Protein 1V98 (pdb70)

Radius of gyration: 18.76 Å; Cα contacts (8 Å, |Δi|>4): 295; chains: 2; bounding box: 52×44×26 Å

Sequence (181 aa):
GAPLTLVDFFAPWCGPCRLVSPILEELARDHAGRLKVVKVNVDEHPGLAARYGVRSVPTLVLFRRGAPVATWVGASPRRVLEERLRPYLEGRPLTLVDFFAPWCGPCRLVSPILEELARDHAGRLKVVKVNVDEHPGLAARYGVRSVPTLVLFRRGAPVATWVGASPRRVLEERLRPYLEG

Secondary structure (DSSP, 8-state):
---EEEEEEE-TT-HHHHHHHHHHHHHHHHTTTTEEEEEEETTT-HHHHHHTT--SSSEEEEEETTEEEEEEES---HHHHHHHHHHHHT--/-EEEEEEE-TT-HHHHHHHHHHHHHHHHTTTTEEEEEEETTT-HHHHHHTT--SSSEEEEEETTEEEEEEES---HHHHHHHHHHHHT-

InterPro domains:
  IPR005746 Thioredoxin [TIGR01068] (40-133)
  IPR013766 Thioredoxin domain [PF00085] (36-133)
  IPR013766 Thioredoxin domain [PS51352] (16-138)
  IPR017937 Thioredoxin, conserved site [PS00194] (54-72)
  IPR036249 Thioredoxin-like superfamily [SSF52833] (33-138)

CATH classification: 3.40.30.10

Structure (mmCIF, N/CA/C/O backbone):
data_1V98
#
_entry.id   1V98
#
_cell.length_a   40.910
_cell.length_b   95.441
_cell.length_c   56.683
_cell.angle_alpha   90.00
_cell.angle_beta   91.41
_cell.angle_gamma   90.00
#
_symmetry.space_group_name_H-M   'C 1 2 1'
#
loop_
_entity.id
_entity.type
_entity.pdbx_description
1 polymer thioredoxin
2 non-polymer 'MAGNESIUM ION'
3 non-polymer 'SULFATE ION'
4 water water
#
loop_
_atom_site.group_PDB
_atom_site.id
_atom_site.type_symbol
_atom_site.label_atom_id
_atom_site.label_alt_id
_atom_site.label_comp_id
_atom_site.label_asym_id
_atom_site.label_entity_id
_atom_site.label_seq_id
_atom_site.pdbx_PDB_ins_code
_atom_site.Cartn_x
_atom_site.Cartn_y
_atom_site.Cartn_z
_atom_site.occupancy
_atom_site.B_iso_or_equiv
_atom_site.auth_seq_id
_atom_site.auth_comp_id
_atom_site.auth_asym_id
_atom_site.auth_atom_id
_atom_site.pdbx_PDB_model_num
ATOM 1 N N . GLY A 1 49 ? 36.842 11.289 18.826 1.00 51.98 49 GLY A N 1
ATOM 2 C CA . GLY A 1 49 ? 35.822 10.573 19.655 1.00 49.00 49 GLY A CA 1
ATOM 3 C C . GLY A 1 49 ? 35.716 9.117 19.255 1.00 44.38 49 GLY A C 1
ATOM 4 O O . GLY A 1 49 ? 35.925 8.781 18.093 1.00 44.92 49 GLY A O 1
ATOM 5 N N . ALA A 1 50 ? 35.414 8.237 20.201 1.00 38.47 50 ALA A N 1
ATOM 6 C CA . ALA A 1 50 ? 35.302 6.832 19.846 1.00 35.97 50 ALA A CA 1
ATOM 7 C C . ALA A 1 50 ? 34.057 6.674 18.967 1.00 39.81 50 ALA A C 1
ATOM 8 O O . ALA A 1 50 ? 33.041 7.334 19.189 1.00 30.54 50 ALA A O 1
ATOM 10 N N . PRO A 1 51 ? 34.128 5.815 17.937 1.00 36.33 51 PRO A N 1
ATOM 11 C CA . PRO A 1 51 ? 32.958 5.636 17.071 1.00 33.44 51 PRO A CA 1
ATOM 12 C C . PRO A 1 51 ? 31.775 5.061 17.834 1.00 23.57 51 PRO A C 1
ATOM 13 O O . PRO A 1 51 ? 31.947 4.273 18.759 1.00 29.69 51 PRO A O 1
ATOM 17 N N . LEU A 1 52 ? 30.574 5.473 17.454 1.00 23.24 52 LEU A N 1
ATOM 18 C CA . LEU A 1 52 ? 29.371 4.983 18.110 1.00 24.42 52 LEU A CA 1
ATOM 19 C C . LEU A 1 52 ? 28.513 4.282 17.070 1.00 20.52 52 LEU A C 1
ATOM 20 O O . LEU A 1 52 ? 28.455 4.711 15.919 1.00 21.17 52 LEU A O 1
ATOM 25 N N . THR A 1 53 ? 27.870 3.191 17.464 1.00 20.43 53 THR A N 1
ATOM 26 C CA . THR A 1 53 ? 26.980 2.475 16.558 1.00 17.27 53 THR A CA 1
ATOM 27 C C . THR A 1 53 ? 25.674 2.253 17.307 1.00 18.46 53 THR A C 1
ATOM 28 O O . THR A 1 53 ? 25.675 1.681 18.397 1.00 14.75 53 THR A O 1
ATOM 32 N N . LEU A 1 54 ? 24.576 2.736 16.733 1.00 15.34 54 LEU A N 1
ATOM 33 C CA . LEU A 1 54 ? 23.260 2.560 17.323 1.00 17.76 54 LEU A CA 1
ATOM 34 C C . LEU A 1 54 ? 22.599 1.407 16.582 1.00 15.56 54 LEU A C 1
ATOM 35 O O . LEU A 1 54 ? 22.460 1.454 15.359 1.00 17.61 54 LEU A O 1
ATOM 40 N N . VAL A 1 55 ? 22.205 0.366 17.309 1.00 14.00 55 VAL A N 1
ATOM 41 C CA . VAL A 1 55 ? 21.557 -0.767 16.675 1.00 13.30 55 VAL A CA 1
ATOM 42 C C . VAL A 1 55 ? 20.063 -0.706 16.968 1.00 14.49 55 VAL A C 1
ATOM 43 O O . VAL A 1 55 ? 19.629 -0.604 18.117 1.00 14.53 55 VAL A O 1
ATOM 47 N N . ASP A 1 56 ? 19.285 -0.742 15.898 1.00 12.08 56 ASP A N 1
ATOM 48 C CA . ASP A 1 56 ? 17.838 -0.658 15.983 1.00 17.74 56 ASP A CA 1
ATOM 49 C C . ASP A 1 56 ? 17.245 -2.047 15.792 1.00 17.64 56 ASP A C 1
ATOM 50 O O . ASP A 1 56 ? 17.185 -2.562 14.679 1.00 13.89 56 ASP A O 1
ATOM 55 N N . PHE A 1 57 ? 16.863 -2.665 16.907 1.00 15.89 57 PHE A N 1
ATOM 56 C CA . PHE A 1 57 ? 16.246 -3.988 16.895 1.00 18.35 57 PHE A CA 1
ATOM 57 C C . PHE A 1 57 ? 14.761 -3.736 16.629 1.00 20.47 57 PHE A C 1
ATOM 58 O O . PHE A 1 57 ? 14.082 -3.072 17.420 1.00 19.49 57 PHE A O 1
ATOM 66 N N . PHE A 1 58 ? 14.269 -4.260 15.509 1.00 17.88 58 PHE A N 1
ATOM 67 C CA . PHE A 1 58 ? 12.882 -4.057 15.088 1.00 14.34 58 PHE A CA 1
ATOM 68 C C . PHE A 1 58 ? 12.255 -5.339 14.548 1.00 19.23 58 PHE A C 1
ATOM 69 O O . PHE A 1 58 ? 12.924 -6.355 14.419 1.00 16.22 58 PHE A O 1
ATOM 77 N N . ALA A 1 59 ? 10.964 -5.295 14.241 1.00 17.19 59 ALA A N 1
ATOM 78 C CA . ALA A 1 59 ? 10.318 -6.445 13.612 1.00 14.48 59 ALA A CA 1
ATOM 79 C C . ALA A 1 59 ? 9.411 -5.852 12.541 1.00 17.07 59 ALA A C 1
ATOM 80 O O . ALA A 1 59 ? 8.904 -4.737 12.699 1.00 15.59 59 ALA A O 1
ATOM 82 N N . PRO A 1 60 ? 9.225 -6.568 11.421 1.00 21.43 60 PRO A N 1
ATOM 83 C CA . PRO A 1 60 ? 8.359 -6.046 10.352 1.00 25.08 60 PRO A CA 1
ATOM 84 C C . PRO A 1 60 ? 6.896 -5.867 10.739 1.00 26.60 60 PRO A C 1
ATOM 85 O O . PRO A 1 60 ? 6.159 -5.160 10.068 1.00 28.30 60 PRO A O 1
ATOM 89 N N . TRP A 1 61 ? 6.480 -6.516 11.814 1.00 26.21 61 TRP A N 1
ATOM 90 C CA . TRP A 1 61 ? 5.098 -6.436 12.249 1.00 27.85 61 TRP A CA 1
ATOM 91 C C . TRP A 1 61 ? 4.909 -5.437 13.377 1.00 30.04 61 TRP A C 1
ATOM 92 O O . TRP A 1 61 ? 3.872 -5.425 14.032 1.00 26.19 61 TRP A O 1
ATOM 103 N N . CYS A 1 62 ? 5.912 -4.596 13.595 1.00 24.48 62 CYS A N 1
ATOM 104 C CA . CYS A 1 62 ? 5.865 -3.615 14.669 1.00 24.20 62 CYS A CA 1
ATOM 105 C C . CYS A 1 62 ? 5.519 -2.196 14.191 1.00 20.74 62 CYS A C 1
ATOM 106 O O . CYS A 1 62 ? 6.248 -1.606 13.394 1.00 21.52 62 CYS A O 1
ATOM 109 N N . GLY A 1 63 ? 4.409 -1.645 14.679 1.00 25.96 63 GLY A N 1
ATOM 110 C CA . GLY A 1 63 ? 3.998 -0.309 14.260 1.00 21.95 63 GLY A CA 1
ATOM 111 C C . GLY A 1 63 ? 4.942 0.805 14.671 1.00 28.24 63 GLY A C 1
ATOM 112 O O . GLY A 1 63 ? 5.420 1.572 13.833 1.00 27.08 63 GLY A O 1
ATOM 113 N N . PRO A 1 64 ? 5.213 0.931 15.973 1.00 25.70 64 PRO A N 1
ATOM 114 C CA . PRO A 1 64 ? 6.111 1.967 16.481 1.00 33.39 64 PRO A CA 1
ATOM 115 C C . PRO A 1 64 ? 7.467 1.934 15.776 1.00 33.32 64 PRO A C 1
ATOM 116 O O . PRO A 1 64 ? 8.066 2.983 15.539 1.00 34.17 64 PRO A O 1
ATOM 120 N N . CYS A 1 65 ? 7.946 0.741 15.426 1.00 23.39 65 CYS A N 1
ATOM 121 C CA . CYS A 1 65 ? 9.237 0.642 14.747 1.00 25.96 65 CYS A CA 1
ATOM 122 C C . CYS A 1 65 ? 9.207 1.430 13.450 1.00 32.55 65 CYS A C 1
ATOM 123 O O . 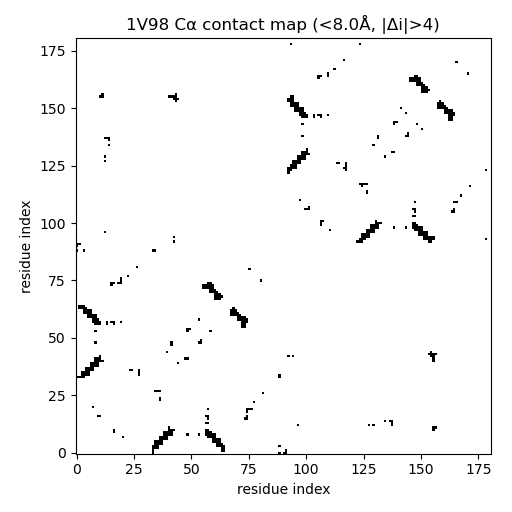CYS A 1 65 ? 10.229 1.957 13.014 1.00 26.04 65 CYS A O 1
ATOM 126 N N . ARG A 1 66 ? 8.037 1.495 12.823 1.00 35.01 66 ARG A N 1
ATOM 127 C CA . ARG A 1 66 ? 7.898 2.221 11.566 1.00 33.58 66 ARG A CA 1
ATOM 128 C C . ARG A 1 66 ? 8.170 3.708 11.765 1.00 32.28 66 ARG A C 1
ATOM 129 O O . ARG A 1 66 ? 8.705 4.370 10.874 1.00 37.56 66 ARG A O 1
ATOM 137 N N . LEU A 1 67 ? 7.786 4.222 12.933 1.00 37.73 67 LEU A N 1
ATOM 138 C CA . LEU A 1 67 ? 7.987 5.633 13.301 1.00 39.75 67 LEU A CA 1
ATOM 139 C C . LEU A 1 67 ? 9.459 5.914 13.507 1.00 35.44 67 LEU A C 1
ATOM 140 O O . LEU A 1 67 ? 10.036 6.840 12.943 1.00 32.24 67 LEU A O 1
ATOM 145 N N . VAL A 1 68 ? 10.041 5.105 14.380 1.00 25.91 68 VAL A N 1
ATOM 146 C CA . VAL A 1 68 ? 11.424 5.253 14.770 1.00 28.72 68 VAL A CA 1
ATOM 147 C C . VAL A 1 68 ? 12.488 5.067 13.711 1.00 28.28 68 VAL A C 1
ATOM 148 O O . VAL A 1 68 ? 13.433 5.849 13.644 1.00 26.74 68 VAL A O 1
ATOM 152 N N . SER A 1 69 ? 12.351 4.056 12.871 1.00 26.85 69 SER A N 1
ATOM 153 C CA . SER A 1 69 ? 13.400 3.821 11.902 1.00 33.19 69 SER A CA 1
ATOM 154 C C . SER A 1 69 ? 13.826 5.024 11.034 1.00 32.25 69 SER A C 1
ATOM 155 O O . SER A 1 69 ? 15.020 5.295 10.923 1.00 32.48 69 SER A O 1
ATOM 158 N N . PRO A 1 70 ? 12.877 5.776 10.440 1.00 26.01 70 PRO A N 1
ATOM 159 C CA . PRO A 1 70 ? 13.291 6.932 9.626 1.00 33.95 70 PRO A CA 1
ATOM 160 C C . PRO A 1 70 ? 13.901 8.054 10.490 1.00 29.67 70 PRO A C 1
ATOM 161 O O . PRO A 1 70 ? 14.738 8.828 10.024 1.00 30.51 70 PRO A O 1
ATOM 165 N N . ILE A 1 71 ? 13.487 8.139 11.750 1.00 24.50 71 ILE A N 1
ATOM 166 C CA . ILE A 1 71 ? 14.055 9.142 12.634 1.00 22.20 71 ILE A CA 1
ATOM 167 C C . ILE A 1 71 ? 15.521 8.771 12.869 1.00 30.99 71 ILE A C 1
ATOM 168 O O . ILE A 1 71 ? 16.401 9.627 12.809 1.00 23.75 71 ILE A O 1
ATOM 173 N N . LEU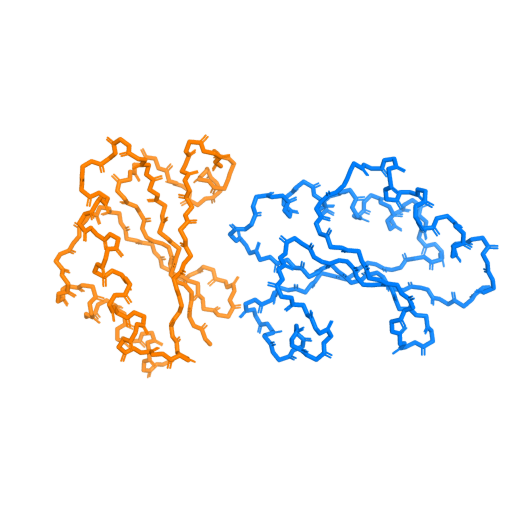 A 1 72 ? 15.787 7.490 13.106 1.00 29.38 72 LEU A N 1
ATOM 174 C CA . LEU A 1 72 ? 17.154 7.030 13.333 1.00 32.01 72 LEU A CA 1
ATOM 175 C C . LEU A 1 72 ? 18.048 7.256 12.117 1.00 36.40 72 LEU A C 1
ATOM 176 O O . LEU A 1 72 ? 19.207 7.640 12.261 1.00 31.90 72 LEU A O 1
ATOM 181 N N . GLU A 1 73 ? 17.515 7.023 10.921 1.00 33.96 73 GLU A N 1
ATOM 182 C CA . GLU A 1 73 ? 18.309 7.213 9.714 1.00 40.02 73 GLU A CA 1
ATOM 183 C C . GLU A 1 73 ? 18.594 8.692 9.488 1.00 36.13 73 GLU A C 1
ATOM 184 O O . GLU A 1 73 ? 19.637 9.052 8.952 1.00 37.81 73 GLU A O 1
ATOM 190 N N . GLU A 1 74 ? 17.662 9.548 9.884 1.00 30.61 74 GLU A N 1
ATOM 191 C CA . GLU A 1 74 ? 17.863 10.978 9.742 1.00 29.29 74 GLU A CA 1
ATOM 192 C C . GLU A 1 74 ? 18.990 11.370 10.703 1.00 33.91 74 GLU A C 1
ATOM 193 O O . GLU A 1 74 ? 19.865 12.152 10.355 1.00 28.70 74 GLU A O 1
ATOM 199 N N . LEU A 1 75 ? 18.959 10.816 11.910 1.00 28.24 75 LEU A N 1
ATOM 200 C CA . LEU A 1 75 ? 19.979 11.083 12.923 1.00 32.03 75 LEU A CA 1
ATOM 201 C C . LEU A 1 75 ? 21.383 10.702 12.460 1.00 29.22 75 LEU A C 1
ATOM 202 O O . LEU A 1 75 ? 22.341 11.436 12.686 1.00 30.77 75 LEU A O 1
ATOM 207 N N . ALA A 1 76 ? 21.492 9.549 11.811 1.00 26.99 76 ALA A N 1
ATOM 208 C CA . ALA A 1 76 ? 22.774 9.031 11.339 1.00 35.54 76 ALA A CA 1
ATOM 209 C C . ALA A 1 76 ? 23.337 9.918 10.254 1.00 37.62 76 ALA A C 1
ATOM 210 O O . ALA A 1 76 ? 24.548 10.134 10.138 1.00 39.05 76 ALA A O 1
ATOM 212 N N . ARG A 1 77 ? 22.427 10.400 9.434 1.00 30.89 77 ARG A N 1
ATOM 213 C CA . ARG A 1 77 ? 22.745 11.259 8.317 1.00 30.17 77 ARG A CA 1
ATOM 214 C C . ARG A 1 77 ? 23.222 12.605 8.884 1.00 33.07 77 ARG A C 1
ATOM 215 O O . ARG A 1 77 ? 24.223 13.176 8.433 1.00 30.97 77 ARG A O 1
ATOM 223 N N . ASP A 1 78 ? 22.524 13.063 9.914 1.00 30.14 78 ASP A N 1
ATOM 224 C CA . ASP A 1 78 ? 22.816 14.335 10.554 1.00 34.96 78 ASP A CA 1
ATOM 225 C C . ASP A 1 78 ? 24.052 14.325 11.472 1.00 36.56 78 ASP A C 1
ATOM 226 O O . ASP A 1 78 ? 24.540 15.383 11.856 1.00 34.34 78 ASP A O 1
ATOM 231 N N . HIS A 1 79 ? 24.565 13.146 11.813 1.00 29.89 79 HIS A N 1
ATOM 232 C CA . HIS A 1 79 ? 25.743 13.040 12.679 1.00 32.86 79 HIS A CA 1
ATOM 233 C C . HIS A 1 79 ? 26.651 11.971 12.098 1.00 37.37 79 HIS A C 1
ATOM 234 O O . HIS A 1 79 ? 27.309 11.221 12.825 1.00 32.15 79 HIS A O 1
ATOM 241 N N . ALA A 1 80 ? 26.673 11.924 10.770 1.00 38.05 80 ALA A N 1
ATOM 242 C CA . ALA A 1 80 ? 27.444 10.950 10.012 1.00 36.55 80 ALA A CA 1
ATOM 243 C C . ALA A 1 80 ? 28.886 10.725 10.453 1.00 40.48 80 ALA A C 1
ATOM 244 O O . ALA A 1 80 ? 29.382 9.604 10.381 1.00 36.01 80 ALA A O 1
ATOM 246 N N . GLY A 1 81 ? 29.565 11.770 10.909 1.00 41.84 81 GLY A N 1
ATOM 247 C CA . GLY A 1 81 ? 30.945 11.592 11.320 1.00 41.91 81 GLY A CA 1
ATOM 248 C C . GLY A 1 81 ? 31.131 10.769 12.582 1.00 45.64 81 GLY A C 1
ATOM 249 O O . GLY A 1 81 ? 32.109 10.032 12.711 1.00 46.96 81 GLY A O 1
ATOM 250 N N . ARG A 1 82 ? 30.180 10.873 13.505 1.00 41.95 82 ARG A N 1
ATOM 251 C CA . ARG A 1 82 ? 30.269 10.177 14.787 1.00 37.29 82 ARG A CA 1
ATOM 252 C C . ARG A 1 82 ? 29.367 8.978 14.998 1.00 35.04 82 ARG A C 1
ATOM 253 O O . ARG A 1 82 ? 29.663 8.108 15.824 1.00 32.87 82 ARG A O 1
ATOM 261 N N . LEU A 1 83 ? 28.268 8.930 14.259 1.00 28.84 83 LEU A N 1
ATOM 262 C CA . LEU A 1 83 ? 27.287 7.874 14.466 1.00 28.68 83 LEU A CA 1
ATOM 263 C C . LEU A 1 83 ? 26.842 7.011 13.291 1.00 23.14 83 LEU A C 1
ATOM 264 O O . LEU A 1 83 ? 26.413 7.533 12.270 1.00 29.67 83 LEU A O 1
ATOM 269 N N . LYS A 1 84 ? 26.907 5.694 13.473 1.00 24.07 84 LYS A N 1
ATOM 270 C CA . LYS A 1 84 ? 26.486 4.713 12.469 1.00 27.75 84 LYS A CA 1
ATOM 271 C C . LYS A 1 84 ? 25.224 4.041 13.031 1.00 25.24 84 LYS A C 1
ATOM 272 O O . LYS A 1 84 ? 25.174 3.760 14.223 1.00 21.59 84 LYS A O 1
ATOM 278 N N . VAL A 1 85 ? 24.204 3.838 12.199 1.00 16.69 85 VAL A N 1
ATOM 279 C CA . VAL A 1 85 ? 22.975 3.180 12.636 1.00 16.90 85 VAL A CA 1
ATOM 280 C C . VAL A 1 85 ? 22.830 1.876 11.847 1.00 20.66 85 VAL A C 1
ATOM 281 O O . VAL A 1 85 ? 23.024 1.860 10.625 1.00 20.75 85 VAL A O 1
ATOM 285 N N . VAL A 1 86 ? 22.542 0.775 12.542 1.00 14.98 86 VAL A N 1
ATOM 286 C CA . VAL A 1 86 ? 22.352 -0.521 11.882 1.00 15.16 86 VAL A CA 1
ATOM 287 C C . VAL A 1 86 ? 21.020 -1.100 12.336 1.00 18.18 86 VAL A C 1
ATOM 288 O O . VAL A 1 86 ? 20.730 -1.117 13.534 1.00 18.67 86 VAL A O 1
ATOM 292 N N . LYS A 1 87 ? 20.212 -1.579 11.397 1.00 16.14 87 LYS A N 1
ATOM 293 C CA . LYS A 1 87 ? 18.926 -2.176 11.753 1.00 13.26 87 LYS A CA 1
ATOM 294 C C . LYS A 1 87 ? 19.054 -3.695 11.805 1.00 22.15 87 LYS A C 1
ATOM 295 O O . LYS A 1 87 ? 19.640 -4.310 10.912 1.00 20.84 87 LYS A O 1
ATOM 301 N N . VAL A 1 88 ? 18.528 -4.294 12.866 1.00 16.69 88 VAL A N 1
ATOM 302 C CA . VAL A 1 88 ? 18.563 -5.741 13.008 1.00 19.22 88 VAL A CA 1
ATOM 303 C C . VAL A 1 88 ? 17.134 -6.221 13.171 1.00 17.84 88 VAL A C 1
ATOM 304 O O . VAL A 1 88 ? 16.445 -5.836 14.119 1.00 14.68 88 VAL A O 1
ATOM 308 N N . ASN A 1 89 ? 16.688 -7.032 12.219 1.00 15.80 89 ASN A N 1
ATOM 309 C CA . ASN A 1 89 ? 15.341 -7.604 12.221 1.00 13.55 89 ASN A CA 1
ATOM 310 C C . ASN A 1 89 ? 15.397 -8.745 13.239 1.00 14.32 89 ASN A C 1
ATOM 311 O O . ASN A 1 89 ? 16.079 -9.745 13.009 1.00 16.99 89 ASN A O 1
ATOM 316 N N . VAL A 1 90 ? 14.700 -8.609 14.365 1.00 16.62 90 VAL A N 1
ATOM 317 C CA . VAL A 1 90 ? 14.758 -9.660 15.384 1.00 18.38 90 VAL A CA 1
ATOM 318 C C . VAL A 1 90 ? 14.203 -11.024 14.943 1.00 22.49 90 VAL A C 1
ATOM 319 O O . VAL A 1 90 ? 14.524 -12.037 15.557 1.00 20.36 90 VAL A O 1
ATOM 323 N N . ASP A 1 91 ? 13.377 -11.067 13.898 1.00 19.54 91 ASP A N 1
ATOM 324 C CA . ASP A 1 91 ? 12.852 -12.353 13.432 1.00 25.25 91 ASP A CA 1
ATOM 325 C C . ASP A 1 91 ? 13.865 -12.988 12.483 1.00 24.65 91 ASP A C 1
ATOM 326 O O . ASP A 1 91 ? 13.842 -14.198 12.256 1.00 26.63 91 ASP A O 1
ATOM 331 N N . GLU A 1 92 ? 14.757 -12.167 11.931 1.00 18.86 92 GLU A N 1
ATOM 332 C CA . GLU A 1 92 ? 15.786 -12.672 11.026 1.00 17.35 92 GLU A CA 1
ATOM 333 C C . GLU A 1 92 ? 16.978 -13.173 11.842 1.00 27.86 92 GLU A C 1
ATOM 334 O O . GLU A 1 92 ? 17.618 -14.159 11.477 1.00 25.56 92 GLU A O 1
ATOM 340 N N . HIS A 1 93 ? 17.254 -12.496 12.957 1.00 26.48 93 HIS A N 1
ATOM 341 C CA . HIS A 1 93 ? 18.371 -12.853 13.834 1.00 26.81 93 HIS A CA 1
ATOM 342 C C . HIS A 1 93 ? 17.975 -12.954 15.312 1.00 23.90 93 HIS A C 1
ATOM 343 O O . HIS A 1 93 ? 18.429 -12.153 16.131 1.00 24.85 93 HIS A O 1
ATOM 350 N N . PRO A 1 94 ? 17.166 -13.961 15.688 1.00 26.74 94 PRO A N 1
ATOM 351 C CA . PRO A 1 94 ? 16.752 -14.095 17.089 1.00 24.27 94 PRO A CA 1
ATOM 352 C C . PRO A 1 94 ? 17.877 -14.360 18.090 1.00 25.01 94 PRO A C 1
ATOM 353 O O . PRO A 1 94 ? 17.779 -13.968 19.254 1.00 25.65 94 PRO A O 1
ATOM 357 N N . GLY A 1 95 ? 18.945 -15.009 17.641 1.00 22.83 95 GLY A N 1
ATOM 358 C CA . GLY A 1 95 ? 20.061 -15.280 18.529 1.00 27.25 95 GLY A CA 1
ATOM 359 C C . GLY A 1 95 ? 20.745 -13.987 18.925 1.00 25.28 95 GLY A C 1
ATOM 360 O O . GLY A 1 95 ? 21.135 -13.796 20.079 1.00 26.80 95 GLY A O 1
ATOM 361 N N . LEU A 1 96 ? 20.887 -13.092 17.956 1.00 21.24 96 LEU A N 1
ATOM 362 C CA . LEU A 1 96 ? 21.512 -11.803 18.192 1.00 25.09 96 LEU A CA 1
ATOM 363 C C . LEU A 1 96 ? 20.625 -11.008 19.153 1.00 25.15 96 LEU A C 1
ATOM 364 O O . LEU A 1 96 ? 21.113 -10.442 20.130 1.00 20.42 96 LEU A O 1
ATOM 369 N N . ALA A 1 97 ? 19.321 -10.983 18.885 1.00 17.38 97 ALA A N 1
ATOM 370 C CA . ALA A 1 97 ? 18.389 -10.267 19.755 1.00 16.92 97 ALA A CA 1
ATOM 371 C C . ALA A 1 97 ? 18.511 -10.792 21.184 1.00 23.09 97 ALA A C 1
ATOM 372 O O . ALA A 1 97 ? 18.552 -10.016 22.141 1.00 21.64 97 ALA A O 1
ATOM 374 N N . ALA A 1 98 ? 18.585 -12.111 21.332 1.00 24.35 98 ALA A N 1
ATOM 375 C CA . ALA A 1 98 ? 18.713 -12.706 22.661 1.00 25.88 98 ALA A CA 1
ATOM 376 C C . ALA A 1 98 ? 20.058 -12.353 23.308 1.00 24.12 98 ALA A C 1
ATOM 377 O O . ALA A 1 98 ? 20.105 -12.036 24.496 1.00 23.88 98 ALA A O 1
ATOM 379 N N . ARG A 1 99 ? 21.142 -12.394 22.533 1.00 17.60 99 ARG A N 1
ATOM 380 C CA . ARG A 1 99 ? 22.464 -12.051 23.057 1.00 19.74 99 ARG A CA 1
ATOM 381 C C . ARG A 1 99 ? 22.464 -10.682 23.741 1.00 29.78 99 ARG A C 1
ATOM 382 O O . ARG A 1 99 ? 23.132 -10.488 24.752 1.00 25.43 99 ARG A O 1
ATOM 390 N N . TYR A 1 100 ? 21.713 -9.736 23.188 1.00 18.93 100 TYR A N 1
ATOM 391 C CA . TYR A 1 100 ? 21.649 -8.406 23.765 1.00 24.16 100 TYR A CA 1
ATOM 392 C C . TYR A 1 100 ? 20.389 -8.098 24.564 1.00 27.37 100 TYR A C 1
ATOM 393 O O . TYR A 1 100 ? 20.035 -6.929 24.747 1.00 22.38 100 TYR A O 1
ATOM 402 N N . GLY A 1 101 ? 19.727 -9.157 25.029 1.00 24.43 101 GLY A N 1
ATOM 403 C CA . GLY A 1 101 ? 18.542 -9.031 25.860 1.00 27.96 101 GLY A CA 1
ATOM 404 C C . GLY A 1 101 ? 17.331 -8.317 25.312 1.00 32.46 101 GLY A C 1
ATOM 405 O O . GLY A 1 101 ? 16.549 -7.749 26.071 1.00 28.00 101 GLY A O 1
ATOM 406 N N . VAL A 1 102 ? 17.163 -8.336 24.000 1.00 26.14 102 VAL A N 1
ATOM 407 C CA . VAL A 1 102 ? 16.017 -7.683 23.394 1.00 19.88 102 VAL A CA 1
ATOM 408 C C . VAL A 1 102 ? 14.771 -8.550 23.601 1.00 26.10 102 VAL A C 1
ATOM 409 O O . VAL A 1 102 ? 14.705 -9.680 23.116 1.00 33.40 102 VAL A O 1
ATOM 413 N N . ARG A 1 103 ? 13.801 -8.025 24.347 1.00 23.06 103 ARG A N 1
ATOM 414 C CA . ARG A 1 103 ? 12.561 -8.748 24.602 1.00 27.88 103 ARG A CA 1
ATOM 415 C C . ARG A 1 103 ? 11.331 -8.064 24.019 1.00 28.74 103 ARG A C 1
ATOM 416 O O . ARG A 1 103 ? 10.220 -8.579 24.116 1.00 30.61 103 ARG A O 1
ATOM 424 N N . SER A 1 104 ? 11.519 -6.895 23.425 1.00 22.67 104 SER A N 1
ATOM 425 C CA . SER A 1 104 ? 10.408 -6.215 22.766 1.00 25.40 104 SER A CA 1
ATOM 426 C C . SER A 1 104 ? 10.987 -5.239 21.764 1.00 22.00 104 SER A C 1
ATOM 427 O O . SER A 1 104 ? 12.164 -4.886 21.838 1.00 19.65 104 SER A O 1
ATOM 430 N N . VAL A 1 105 ? 10.171 -4.812 20.813 1.00 17.92 105 VAL A N 1
ATOM 431 C CA . VAL A 1 105 ? 10.654 -3.889 19.804 1.00 14.24 105 VAL A CA 1
ATOM 432 C C . VAL A 1 105 ? 9.793 -2.631 19.743 1.00 20.35 105 VAL A C 1
ATOM 433 O O . VAL A 1 105 ? 8.602 -2.667 20.049 1.00 23.44 105 VAL A O 1
ATOM 437 N N . PRO A 1 106 ? 10.397 -1.489 19.386 1.00 20.25 106 PRO A N 1
ATOM 438 C CA . PRO A 1 106 ? 11.815 -1.357 19.047 1.00 20.21 106 PRO A CA 1
ATOM 439 C C . PRO A 1 106 ? 12.692 -1.230 20.284 1.00 19.42 106 PRO A C 1
ATOM 440 O O . PRO A 1 106 ? 12.253 -0.708 21.310 1.00 18.13 106 PRO A O 1
ATOM 444 N N . THR A 1 107 ? 13.915 -1.739 20.198 1.00 17.02 107 THR A N 1
ATOM 445 C CA . THR A 1 107 ? 14.871 -1.588 21.290 1.00 15.32 107 THR A CA 1
ATOM 446 C C . THR A 1 107 ? 16.101 -1.036 20.589 1.00 21.31 107 THR A C 1
ATOM 447 O O . THR A 1 107 ? 16.542 -1.570 19.563 1.00 18.06 107 THR A O 1
ATOM 451 N N . LEU A 1 108 ? 16.609 0.066 21.126 1.00 15.40 108 LEU A N 1
ATOM 452 C CA . LEU A 1 108 ? 17.779 0.728 20.572 1.00 14.67 108 LEU A CA 1
ATOM 453 C C . LEU A 1 108 ? 18.952 0.498 21.517 1.00 14.75 108 LEU A C 1
ATOM 454 O O . LEU A 1 108 ? 18.859 0.766 22.721 1.00 14.68 108 LEU A O 1
ATOM 459 N N . VAL A 1 109 ? 20.048 -0.011 20.969 1.00 12.98 109 VAL A N 1
ATOM 460 C CA . VAL A 1 109 ? 21.232 -0.283 21.764 1.00 13.59 109 VAL A CA 1
ATOM 461 C C . VAL A 1 109 ? 22.419 0.495 21.192 1.00 18.21 109 VAL A C 1
ATOM 462 O O . VAL A 1 109 ? 22.743 0.369 20.002 1.00 13.10 109 VAL A O 1
ATOM 466 N N . LEU A 1 110 ? 23.051 1.309 22.040 1.00 14.94 110 LEU A N 1
ATOM 467 C CA . LEU A 1 110 ? 24.213 2.117 21.654 1.00 13.73 110 LEU A CA 1
ATOM 468 C C . LEU A 1 110 ? 25.504 1.390 22.031 1.00 12.30 110 LEU A C 1
ATOM 469 O O . LEU A 1 110 ? 25.701 1.027 23.193 1.00 14.08 110 LEU A O 1
ATOM 474 N N . PHE A 1 111 ? 26.374 1.186 21.043 1.00 13.74 111 PHE A N 1
ATOM 475 C CA . PHE A 1 111 ? 27.658 0.516 21.247 1.00 18.00 111 PHE A CA 1
ATOM 476 C C . PHE A 1 111 ? 28.819 1.488 21.190 1.00 19.80 111 PHE A C 1
ATOM 477 O O . PHE A 1 111 ? 28.869 2.358 20.321 1.00 17.92 111 PHE A O 1
ATOM 485 N N . ARG A 1 112 ? 29.756 1.327 22.115 1.00 14.96 112 ARG A N 1
ATOM 486 C CA . ARG A 1 112 ? 30.965 2.134 22.131 1.00 19.54 112 ARG A CA 1
ATOM 487 C C . ARG A 1 112 ? 32.035 1.095 22.434 1.00 15.31 112 ARG A C 1
ATOM 488 O O . ARG A 1 112 ? 31.863 0.244 23.317 1.00 16.93 112 ARG A O 1
ATOM 496 N N . ARG A 1 113 ? 33.120 1.144 21.671 1.00 23.70 113 ARG A N 1
ATOM 497 C CA . ARG A 1 113 ? 34.208 0.190 21.822 1.00 23.58 113 ARG A CA 1
ATOM 498 C C . ARG A 1 113 ? 33.687 -1.242 21.728 1.00 24.23 113 ARG A C 1
ATOM 499 O O . ARG A 1 113 ? 34.123 -2.119 22.470 1.00 28.39 113 ARG A O 1
ATOM 507 N N . GLY A 1 114 ? 32.735 -1.462 20.823 1.00 22.08 114 GLY A N 1
ATOM 508 C CA . GLY A 1 114 ? 32.189 -2.792 20.608 1.00 19.26 114 GLY A CA 1
ATOM 509 C C . GLY A 1 114 ? 31.291 -3.422 21.654 1.00 21.04 114 GLY A C 1
ATOM 510 O O . GLY A 1 114 ? 30.984 -4.617 21.567 1.00 22.17 114 GLY A O 1
ATOM 511 N N . ALA A 1 115 ? 30.857 -2.639 22.634 1.00 19.49 115 ALA A N 1
ATOM 512 C CA . ALA A 1 115 ? 29.995 -3.166 23.692 1.00 16.49 115 ALA A CA 1
ATOM 513 C C . ALA A 1 115 ? 28.872 -2.170 23.981 1.00 19.77 115 ALA A C 1
ATOM 514 O O . ALA A 1 115 ? 29.046 -0.962 23.817 1.00 14.97 115 ALA A O 1
ATOM 516 N N . PRO A 1 116 ? 27.697 -2.663 24.402 1.00 15.63 116 PRO A N 1
ATOM 517 C CA . PRO A 1 116 ? 26.604 -1.731 24.687 1.00 18.90 116 PRO A CA 1
ATOM 518 C C . PRO A 1 116 ? 26.932 -0.820 25.861 1.00 17.06 116 PRO A C 1
ATOM 519 O O . PRO A 1 116 ? 27.517 -1.270 26.847 1.00 17.86 116 PRO A O 1
ATOM 523 N N . VAL A 1 117 ? 26.582 0.459 25.754 1.00 16.01 117 VAL A N 1
ATOM 524 C CA . VAL A 1 117 ? 26.772 1.367 26.878 1.00 16.46 117 VAL A CA 1
ATOM 525 C C . VAL A 1 117 ? 25.400 1.851 27.324 1.00 14.70 117 VAL A C 1
ATOM 526 O O . VAL A 1 117 ? 25.222 2.235 28.475 1.00 17.93 117 VAL A O 1
ATOM 530 N N . ALA A 1 118 ? 24.420 1.805 26.426 1.00 15.44 118 ALA A N 1
ATOM 531 C CA . ALA A 1 118 ? 23.063 2.230 26.780 1.00 18.28 118 ALA A CA 1
ATOM 532 C C . ALA A 1 118 ? 22.039 1.480 25.940 1.00 17.87 118 ALA A C 1
ATOM 533 O O . ALA A 1 118 ? 22.321 1.121 24.797 1.00 13.18 118 ALA A O 1
ATOM 535 N N . THR A 1 119 ? 20.861 1.231 26.510 1.00 14.78 119 THR A N 1
ATOM 536 C CA . THR A 1 119 ? 19.784 0.547 25.796 1.00 14.35 119 THR A CA 1
ATOM 537 C C . THR A 1 119 ? 18.474 1.248 26.167 1.00 18.35 119 THR A C 1
ATOM 538 O O . THR A 1 119 ? 18.186 1.440 27.347 1.00 18.25 119 THR A O 1
ATOM 542 N N . TRP A 1 120 ? 17.699 1.656 25.167 1.00 14.65 120 TRP A N 1
ATOM 543 C CA . TRP A 1 120 ? 16.423 2.316 25.428 1.00 15.41 120 TRP A CA 1
ATOM 544 C C . TRP A 1 120 ? 15.334 1.469 24.789 1.00 18.13 120 TRP A C 1
ATOM 545 O O . TRP A 1 120 ? 15.438 1.085 23.623 1.00 15.09 120 TRP A O 1
ATOM 556 N N . VAL A 1 121 ? 14.293 1.174 25.557 1.00 14.18 121 VAL A N 1
ATOM 557 C CA . VAL A 1 121 ? 13.210 0.334 25.074 1.00 11.92 121 VAL A CA 1
ATOM 558 C C . VAL A 1 121 ? 11.981 1.136 24.677 1.00 18.60 121 VAL A C 1
ATOM 559 O O . VAL A 1 121 ? 11.520 1.990 25.438 1.00 22.36 121 VAL A O 1
ATOM 563 N N . GLY A 1 122 ? 11.457 0.869 23.481 1.00 19.80 122 GLY A N 1
ATOM 564 C CA . GLY A 1 122 ? 10.264 1.567 23.015 1.00 20.94 122 GLY A CA 1
ATOM 565 C C . GLY A 1 122 ? 10.511 2.747 22.095 1.00 21.52 122 GLY A C 1
ATOM 566 O O . GLY A 1 122 ? 11.626 3.257 22.000 1.00 18.75 122 GLY A O 1
ATOM 567 N N . ALA A 1 123 ? 9.466 3.195 21.411 1.00 22.91 123 ALA A N 1
ATOM 568 C CA . ALA A 1 123 ? 9.608 4.326 20.499 1.00 28.95 123 ALA A CA 1
ATOM 569 C C . ALA A 1 123 ? 9.581 5.649 21.256 1.00 26.03 123 ALA A C 1
ATOM 570 O O . ALA A 1 123 ? 8.929 5.766 22.290 1.00 27.75 123 ALA A O 1
ATOM 572 N N . SER A 1 124 ? 10.303 6.643 20.755 1.00 28.96 124 SER A N 1
ATOM 573 C CA . SER A 1 124 ? 10.304 7.958 21.393 1.00 29.70 124 SER A CA 1
ATOM 574 C C . SER A 1 124 ? 10.407 9.017 20.305 1.00 28.91 124 SER A C 1
ATOM 575 O O . SER A 1 124 ? 10.930 8.748 19.223 1.00 24.94 124 SER A O 1
ATOM 578 N N . PRO A 1 125 ? 9.896 10.231 20.569 1.00 29.91 125 PRO A N 1
ATOM 579 C CA . PRO A 1 125 ? 9.974 11.280 19.546 1.00 31.07 125 PRO A CA 1
ATOM 580 C C . PRO A 1 125 ? 11.418 11.609 19.192 1.00 29.72 125 PRO A C 1
ATOM 581 O O . PRO A 1 125 ? 12.333 11.295 19.946 1.00 23.40 125 PRO A O 1
ATOM 585 N N . ARG A 1 126 ? 11.607 12.264 18.052 1.00 25.07 126 ARG A N 1
ATOM 586 C CA . ARG A 1 126 ? 12.927 12.668 17.582 1.00 21.34 126 ARG A CA 1
ATOM 587 C C . ARG A 1 126 ? 13.716 13.462 18.626 1.00 21.05 126 ARG A C 1
ATOM 588 O O . ARG A 1 126 ? 14.898 13.203 18.863 1.00 20.83 126 ARG A O 1
ATOM 596 N N . ARG A 1 127 ? 13.054 14.442 19.230 1.00 23.68 127 ARG A N 1
ATOM 597 C CA . ARG A 1 127 ? 13.666 15.315 20.230 1.00 28.76 127 ARG A CA 1
ATOM 598 C C . ARG A 1 127 ? 14.222 14.518 21.405 1.00 25.13 127 ARG A C 1
ATOM 599 O O . ARG A 1 127 ? 15.326 14.782 21.881 1.00 20.63 127 ARG A O 1
ATOM 607 N N . VAL A 1 128 ? 13.450 13.542 21.868 1.00 23.86 128 VAL A N 1
ATOM 608 C CA . VAL A 1 128 ? 13.871 12.712 22.985 1.00 24.94 128 VAL A CA 1
ATOM 609 C C . VAL A 1 128 ? 15.102 11.867 22.611 1.00 22.24 128 VAL A C 1
ATOM 610 O O . VAL A 1 128 ? 16.037 11.767 23.401 1.00 21.34 128 VAL A O 1
ATOM 614 N N . LEU A 1 129 ? 15.117 11.284 21.410 1.00 22.17 129 LEU A N 1
ATOM 615 C CA . LEU A 1 129 ? 16.256 10.472 20.968 1.00 21.91 129 LEU A CA 1
ATOM 616 C C . LEU A 1 129 ? 17.515 11.328 20.801 1.00 22.01 129 LEU A C 1
ATOM 617 O O . LEU A 1 129 ? 18.614 10.913 21.178 1.00 21.10 129 LEU A O 1
ATOM 622 N N . GLU A 1 130 ? 17.352 12.517 20.223 1.00 21.79 130 GLU A N 1
ATOM 623 C CA . GLU A 1 130 ? 18.470 13.441 20.026 1.00 25.86 130 GLU A CA 1
ATOM 624 C C . GLU A 1 130 ? 19.113 13.705 21.373 1.00 23.75 130 GLU A C 1
ATOM 625 O O . GLU A 1 130 ? 20.325 13.578 21.541 1.00 24.37 130 GLU A O 1
ATOM 631 N N . GLU A 1 131 ? 18.286 14.080 22.338 1.00 22.64 131 GLU A N 1
ATOM 632 C CA . GLU A 1 131 ? 18.813 14.387 23.644 1.00 24.39 131 GLU A CA 1
ATOM 633 C C . GLU A 1 131 ? 19.448 13.184 24.340 1.00 20.39 131 GLU A C 1
ATOM 634 O O . GLU A 1 131 ? 20.420 13.359 25.063 1.00 26.28 131 GLU A O 1
ATOM 640 N N . ARG A 1 132 ? 18.960 11.966 24.111 1.00 21.10 132 ARG A N 1
ATOM 641 C CA . ARG A 1 132 ? 19.623 10.824 24.748 1.00 18.91 132 ARG A CA 1
ATOM 642 C C . ARG A 1 132 ? 21.008 10.610 24.148 1.00 21.31 132 ARG A C 1
ATOM 643 O O . ARG A 1 132 ? 21.948 10.258 24.858 1.00 20.07 132 ARG A O 1
ATOM 651 N N . LEU A 1 133 ? 21.133 10.805 22.838 1.00 15.29 133 LEU A N 1
ATOM 652 C CA . LEU A 1 133 ? 22.406 10.579 22.157 1.00 16.76 133 LEU A CA 1
ATOM 653 C C . LEU A 1 133 ? 23.442 11.694 22.333 1.00 20.24 133 LEU A C 1
ATOM 654 O O . LEU A 1 133 ? 24.642 11.419 22.401 1.00 20.44 133 LEU A O 1
ATOM 659 N N . ARG A 1 134 ? 22.977 12.937 22.437 1.00 22.80 134 ARG A N 1
ATOM 660 C CA . ARG A 1 134 ? 23.860 14.096 22.569 1.00 25.30 134 ARG A CA 1
ATOM 661 C C . ARG A 1 134 ? 25.061 13.954 23.517 1.00 26.66 134 ARG A C 1
ATOM 662 O O . ARG A 1 134 ? 26.184 14.244 23.114 1.00 25.91 134 ARG A O 1
ATOM 670 N N . PRO A 1 135 ? 24.855 13.510 24.776 1.00 26.32 135 PRO A N 1
ATOM 671 C CA . PRO A 1 135 ? 26.021 13.382 25.664 1.00 22.70 135 PRO A CA 1
ATOM 672 C C . PRO A 1 135 ? 27.093 12.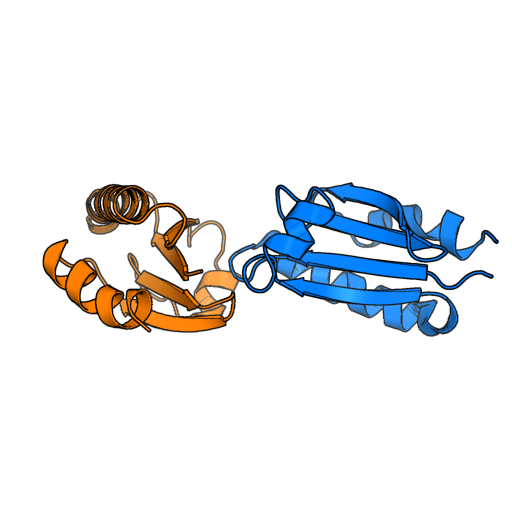418 25.133 1.00 25.29 135 PRO A C 1
ATOM 673 O O . PRO A 1 135 ? 28.290 12.641 25.332 1.00 22.02 135 PRO A O 1
ATOM 677 N N . TYR A 1 136 ? 26.671 11.342 24.471 1.00 18.29 136 TYR A N 1
ATOM 678 C CA . TYR A 1 136 ? 27.622 10.374 23.918 1.00 21.89 136 TYR A CA 1
ATOM 679 C C . TYR A 1 136 ? 28.314 10.980 22.697 1.00 17.83 136 TYR A C 1
ATOM 680 O O . TYR A 1 136 ? 29.514 10.790 22.497 1.00 23.04 136 TYR A O 1
ATOM 689 N N . LEU A 1 137 ? 27.559 11.714 21.886 1.00 21.45 137 LEU A N 1
ATOM 690 C CA . LEU A 1 137 ? 28.117 12.362 20.701 1.00 28.42 137 LEU A CA 1
ATOM 691 C C . LEU A 1 137 ? 29.101 13.458 21.091 1.00 32.66 137 LEU A C 1
ATOM 692 O O . LEU A 1 137 ? 30.030 13.759 20.344 1.00 38.14 137 LEU A O 1
ATOM 697 N N . GLU A 1 138 ? 28.878 14.065 22.255 1.00 36.23 138 GLU A N 1
ATOM 698 C CA . GLU A 1 138 ? 29.740 15.139 22.744 1.00 38.67 138 GLU A CA 1
ATOM 699 C C . GLU A 1 138 ? 30.831 14.618 23.672 1.00 35.58 138 GLU A C 1
ATOM 700 O O . GLU A 1 138 ? 31.703 15.372 24.105 1.00 43.93 138 GLU A O 1
ATOM 706 N N . GLY A 1 139 ? 30.779 13.324 23.968 1.00 39.46 139 GLY A N 1
ATOM 707 C CA . GLY A 1 139 ? 31.763 12.722 24.850 1.00 37.94 139 GLY A CA 1
ATOM 708 C C . GLY A 1 139 ? 32.905 12.053 24.111 1.00 48.80 139 GLY A C 1
ATOM 709 O O . GLY A 1 139 ? 32.915 12.009 22.880 1.00 47.73 139 GLY A O 1
ATOM 710 N N . ARG A 1 140 ? 33.866 11.523 24.862 1.00 43.41 140 ARG A N 1
ATOM 711 C CA . ARG A 1 140 ? 35.027 10.863 24.274 1.00 48.89 140 ARG A CA 1
ATOM 712 C C . ARG A 1 140 ? 34.650 9.618 23.479 1.00 52.81 140 ARG A C 1
ATOM 713 O O . ARG A 1 140 ? 33.544 9.080 23.698 1.00 50.20 140 ARG A O 1
ATOM 716 N N . PRO B 1 51 ? 13.246 -19.770 11.493 1.00 42.24 51 PRO B N 1
ATOM 717 C CA . PRO B 1 51 ? 12.003 -19.631 12.279 1.00 45.35 51 PRO B CA 1
ATOM 718 C C . PRO B 1 51 ? 10.930 -18.908 11.479 1.00 33.99 51 PRO B C 1
ATOM 719 O O . PRO B 1 51 ? 11.225 -18.079 10.599 1.00 31.43 51 PRO B O 1
ATOM 723 N N . LEU B 1 52 ? 9.684 -19.252 11.771 1.00 23.77 52 LEU B N 1
ATOM 724 C CA . LEU B 1 52 ? 8.554 -18.699 11.052 1.00 22.19 52 LEU B CA 1
ATOM 725 C C . LEU B 1 52 ? 7.661 -17.848 11.925 1.00 20.42 52 LEU B C 1
ATOM 726 O O . LEU B 1 52 ? 7.426 -18.166 13.089 1.00 21.30 52 LEU B O 1
ATOM 731 N N . THR B 1 53 ? 7.170 -16.756 11.362 1.00 16.97 53 THR B N 1
ATOM 732 C CA . THR B 1 53 ? 6.257 -15.911 12.100 1.00 16.59 53 THR B CA 1
ATOM 733 C C . THR B 1 53 ? 5.002 -15.697 11.292 1.00 15.32 53 THR B C 1
ATOM 734 O O . THR B 1 53 ? 5.052 -15.224 10.158 1.00 14.60 53 THR B O 1
ATOM 738 N N . LEU B 1 54 ? 3.877 -16.059 11.889 1.00 13.77 54 LEU B N 1
ATOM 739 C CA . LEU B 1 54 ? 2.586 -15.875 11.254 1.00 13.66 54 LEU B CA 1
ATOM 740 C C . LEU B 1 54 ? 1.975 -14.617 11.838 1.00 16.85 54 LEU B C 1
ATOM 741 O O . LEU B 1 54 ? 1.761 -14.535 13.044 1.00 18.65 54 LEU B O 1
ATOM 746 N N . VAL B 1 55 ? 1.703 -13.631 10.995 1.00 16.25 55 VAL B N 1
ATOM 747 C CA . VAL B 1 55 ? 1.094 -12.410 11.484 1.00 15.17 55 VAL B CA 1
ATOM 748 C C . VAL B 1 55 ? -0.382 -12.454 11.149 1.00 16.55 55 VAL B C 1
ATOM 749 O O . VAL B 1 55 ? -0.772 -12.535 9.986 1.00 13.84 55 VAL B O 1
ATOM 753 N N . ASP B 1 56 ? -1.188 -12.412 12.201 1.00 12.01 56 ASP B N 1
ATOM 754 C CA . ASP B 1 56 ? -2.641 -12.466 12.110 1.00 15.56 56 ASP B CA 1
ATOM 755 C C . ASP B 1 56 ? -3.208 -11.040 12.138 1.00 17.25 56 ASP B C 1
ATOM 756 O O . ASP B 1 56 ? -3.279 -10.414 13.193 1.00 17.32 56 ASP B O 1
ATOM 761 N N . PHE B 1 57 ? -3.562 -10.525 10.959 1.00 15.08 57 PHE B N 1
ATOM 762 C CA . PHE B 1 57 ? -4.152 -9.190 10.816 1.00 16.80 57 PHE B CA 1
ATOM 763 C C . PHE B 1 57 ? -5.635 -9.410 11.088 1.00 16.32 57 PHE B C 1
ATOM 764 O O . PHE B 1 57 ? -6.299 -10.156 10.372 1.00 16.94 57 PHE B O 1
ATOM 772 N N . PHE B 1 58 ? -6.160 -8.755 12.117 1.00 16.05 58 PHE B N 1
ATOM 773 C CA . PHE B 1 58 ? -7.554 -8.956 12.499 1.00 14.45 58 PHE B CA 1
ATOM 774 C C . PHE B 1 58 ? -8.159 -7.657 13.003 1.00 21.36 58 PHE B C 1
ATOM 775 O O . PHE B 1 58 ? -7.500 -6.628 13.008 1.00 16.50 58 PHE B O 1
ATOM 783 N N . ALA B 1 59 ? -9.418 -7.721 13.427 1.00 19.82 59 ALA B N 1
ATOM 784 C CA . ALA B 1 59 ? -10.098 -6.575 14.042 1.00 19.21 59 ALA B CA 1
ATOM 785 C C . ALA B 1 59 ? -11.060 -7.179 15.062 1.00 20.42 59 ALA B C 1
ATOM 786 O O . ALA B 1 59 ? -11.550 -8.293 14.871 1.00 17.81 59 ALA B O 1
ATOM 788 N N . PRO B 1 60 ? -11.307 -6.476 16.178 1.00 18.14 60 PRO B N 1
ATOM 789 C CA . PRO B 1 60 ? -12.223 -6.998 17.198 1.00 20.52 60 PRO B CA 1
ATOM 790 C C . PRO B 1 60 ? -13.640 -7.224 16.670 1.00 22.86 60 PRO B C 1
ATOM 791 O O . PRO B 1 60 ? -14.344 -8.115 17.137 1.00 25.76 60 PRO B O 1
ATOM 795 N N . TRP B 1 61 ? -14.047 -6.413 15.701 1.00 20.41 61 TRP B N 1
ATOM 796 C CA . TRP B 1 61 ? -15.389 -6.497 15.134 1.00 23.95 61 TRP B CA 1
ATOM 797 C C . TRP B 1 61 ? -15.498 -7.472 13.976 1.00 29.25 61 TRP B C 1
ATOM 798 O O . TRP B 1 61 ? -16.487 -7.474 13.245 1.00 23.98 61 TRP B O 1
ATOM 809 N N . CYS B 1 62 ? -14.476 -8.291 13.799 1.00 23.45 62 CYS B N 1
ATOM 810 C CA . CYS B 1 62 ? -14.475 -9.247 12.710 1.00 23.74 62 CYS B CA 1
ATOM 811 C C . CYS B 1 62 ? -14.898 -10.633 13.196 1.00 22.13 62 CYS B C 1
ATOM 812 O O . CYS B 1 62 ? -14.206 -11.251 14.003 1.00 22.47 62 CYS B O 1
ATOM 815 N N . GLY B 1 63 ? -16.036 -11.115 12.700 1.00 22.64 63 GLY B N 1
ATOM 816 C CA . GLY B 1 63 ? -16.547 -12.414 13.117 1.00 24.56 63 GLY B CA 1
ATOM 817 C C . GLY B 1 63 ? -15.627 -13.590 12.859 1.00 21.05 63 GLY B C 1
ATOM 818 O O . GLY B 1 63 ? -15.291 -14.338 13.776 1.00 20.69 63 GLY B O 1
ATOM 819 N N . PRO B 1 64 ? -15.224 -13.797 11.601 1.00 23.79 64 PRO B N 1
ATOM 820 C CA . PRO B 1 64 ? -14.330 -14.908 11.269 1.00 25.99 64 PRO B CA 1
ATOM 821 C C . PRO B 1 64 ? -12.991 -14.870 12.038 1.00 25.39 64 PRO B C 1
ATOM 822 O O . PRO B 1 64 ? -12.447 -15.915 12.362 1.00 27.14 64 PRO B O 1
ATOM 826 N N . CYS B 1 65 ? -12.477 -13.672 12.322 1.00 21.98 65 CYS B N 1
ATOM 827 C CA . CYS B 1 65 ? -11.227 -13.524 13.060 1.00 24.38 65 CYS B CA 1
ATOM 828 C C . CYS B 1 65 ? -11.225 -14.255 14.382 1.00 28.14 65 CYS B C 1
ATOM 829 O O . CYS B 1 65 ? -10.249 -14.878 14.773 1.00 30.09 65 CYS B O 1
ATOM 832 N N . ARG B 1 66 ? -12.356 -14.165 15.068 1.00 31.62 66 ARG B N 1
ATOM 833 C CA . ARG B 1 66 ? -12.545 -14.790 16.369 1.00 32.35 66 ARG B CA 1
ATOM 834 C C . ARG B 1 66 ? -12.280 -16.288 16.430 1.00 33.54 66 ARG B C 1
ATOM 835 O O . ARG B 1 66 ? -11.792 -16.795 17.427 1.00 35.97 66 ARG B O 1
ATOM 843 N N . LEU B 1 67 ? -12.603 -17.022 15.377 1.00 34.1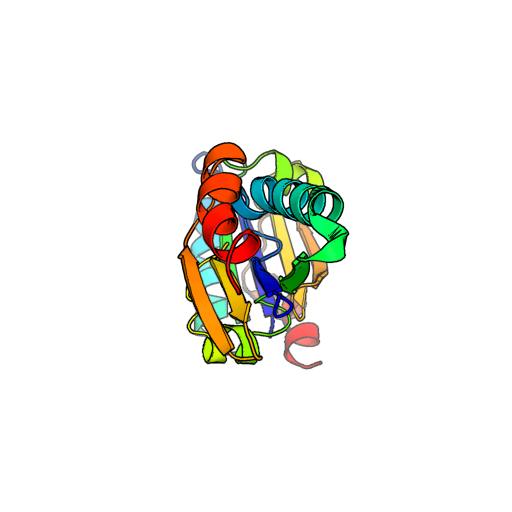5 67 LEU B N 1
ATOM 844 C CA . LEU B 1 67 ? -12.376 -18.468 15.434 1.00 42.60 67 LEU B CA 1
ATOM 845 C C . LEU B 1 67 ? -10.993 -18.760 14.897 1.00 35.92 67 LEU B C 1
ATOM 846 O O . LEU B 1 67 ? -10.321 -19.705 15.316 1.00 35.75 67 LEU B O 1
ATOM 848 N N . VAL B 1 68 ? -10.565 -17.944 13.950 1.00 32.19 68 VAL B N 1
ATOM 849 C CA . VAL B 1 68 ? -9.247 -18.129 13.382 1.00 24.13 68 VAL B CA 1
ATOM 850 C C . VAL B 1 68 ? -8.170 -17.969 14.452 1.00 22.75 68 VAL B C 1
ATOM 851 O O . VAL B 1 68 ? -7.259 -18.788 14.550 1.00 25.16 68 VAL B O 1
ATOM 855 N N . SER B 1 69 ? -8.277 -16.931 15.270 1.00 28.01 69 SER B N 1
ATOM 856 C CA . SER B 1 69 ? -7.222 -16.690 16.240 1.00 32.73 69 SER B CA 1
ATOM 857 C C . SER B 1 69 ? -6.792 -17.846 17.168 1.00 38.67 69 SER B C 1
ATOM 858 O O . SER B 1 69 ? -5.597 -18.083 17.318 1.00 34.28 69 SER B O 1
ATOM 861 N N . PRO B 1 70 ? -7.734 -18.586 17.788 1.00 37.79 70 PRO B N 1
ATOM 862 C CA . PRO B 1 70 ? -7.306 -19.694 18.660 1.00 36.59 70 PRO B CA 1
ATOM 863 C C . PRO B 1 70 ? -6.723 -20.852 17.834 1.00 31.48 70 PRO B C 1
ATOM 864 O O . PRO B 1 70 ? -5.852 -21.588 18.302 1.00 33.87 70 PRO B O 1
ATOM 868 N N . ILE B 1 71 ? -7.204 -21.005 16.603 1.00 24.76 71 ILE B N 1
ATOM 869 C CA . ILE B 1 71 ? -6.692 -22.042 15.713 1.00 23.74 71 ILE B CA 1
ATOM 870 C C . ILE B 1 71 ? -5.209 -21.750 15.479 1.00 30.92 71 ILE B C 1
ATOM 871 O O . ILE B 1 71 ? -4.374 -22.659 15.508 1.00 25.10 71 ILE B O 1
ATOM 876 N N . LEU B 1 72 ? -4.878 -20.480 15.249 1.00 23.49 72 LEU B N 1
ATOM 877 C CA . LEU B 1 72 ? -3.484 -20.097 15.021 1.00 24.79 72 LEU B CA 1
ATOM 878 C C . LEU B 1 72 ? -2.667 -20.353 16.280 1.00 30.29 72 LEU B C 1
ATOM 879 O O . LEU B 1 72 ? -1.521 -20.796 16.206 1.00 27.13 72 LEU B O 1
ATOM 884 N N . GLU B 1 73 ? -3.268 -20.078 17.433 1.00 23.98 73 GLU B N 1
ATOM 885 C CA . GLU B 1 73 ? -2.602 -20.286 18.709 1.00 29.04 73 GLU B CA 1
ATOM 886 C C . GLU B 1 73 ? -2.256 -21.754 18.895 1.00 26.72 73 GLU B C 1
ATOM 887 O O . GLU B 1 73 ? -1.169 -22.093 19.357 1.00 31.15 73 GLU B O 1
ATOM 893 N N . GLU B 1 74 ? -3.176 -22.624 18.509 1.00 25.97 74 GLU B N 1
ATOM 894 C CA . GLU B 1 74 ? -2.948 -24.048 18.622 1.00 27.31 74 GLU B CA 1
ATOM 895 C C . GLU B 1 74 ? -1.802 -24.512 17.711 1.00 25.79 74 GLU B C 1
ATOM 896 O O . GLU B 1 74 ? -0.970 -25.319 18.123 1.00 30.75 74 GLU B O 1
ATOM 902 N N . LEU B 1 75 ? -1.763 -24.007 16.479 1.00 27.80 75 LEU B N 1
ATOM 903 C CA . LEU B 1 75 ? -0.704 -24.366 15.533 1.00 26.71 75 LEU B CA 1
ATOM 904 C C . LEU B 1 75 ? 0.660 -24.008 16.104 1.00 22.83 75 LEU B C 1
ATOM 905 O O . LEU B 1 75 ? 1.623 -24.768 15.958 1.00 26.99 75 LEU B O 1
ATOM 910 N N . ALA B 1 76 ? 0.747 -22.844 16.739 1.00 24.45 76 ALA B N 1
ATOM 911 C CA . ALA B 1 76 ? 2.008 -22.406 17.321 1.00 29.14 76 ALA B CA 1
ATOM 912 C C . ALA B 1 76 ? 2.401 -23.357 18.436 1.00 29.12 76 ALA B C 1
ATOM 913 O O . ALA B 1 76 ? 3.547 -23.794 18.518 1.00 33.71 76 ALA B O 1
ATOM 915 N N . ARG B 1 77 ? 1.447 -23.681 19.295 1.00 25.36 77 ARG B N 1
ATOM 916 C CA . ARG B 1 77 ? 1.728 -24.604 20.382 1.00 31.01 77 ARG B CA 1
ATOM 917 C C . ARG B 1 77 ? 2.128 -25.957 19.832 1.00 27.22 77 ARG B C 1
ATOM 918 O O . ARG B 1 77 ? 2.916 -26.676 20.436 1.00 28.61 77 ARG B O 1
ATOM 926 N N . ASP B 1 78 ? 1.569 -26.305 18.682 1.00 28.30 78 ASP B N 1
ATOM 927 C CA . ASP B 1 78 ? 1.843 -27.598 18.089 1.00 35.09 78 ASP B CA 1
ATOM 928 C C . ASP B 1 78 ? 3.194 -27.693 17.404 1.00 33.95 78 ASP B C 1
ATOM 929 O O . ASP B 1 78 ? 3.690 -28.791 17.134 1.00 31.69 78 ASP B O 1
ATOM 934 N N . HIS B 1 79 ? 3.786 -26.535 17.142 1.00 26.51 79 HIS B N 1
ATOM 935 C CA . HIS B 1 79 ? 5.081 -26.442 16.482 1.00 30.96 79 HIS B CA 1
ATOM 936 C C . HIS B 1 79 ? 5.896 -25.397 17.205 1.00 33.11 79 HIS B C 1
ATOM 937 O O . HIS B 1 79 ? 6.447 -24.497 16.578 1.00 35.28 79 HIS B O 1
ATOM 944 N N . ALA B 1 80 ? 5.974 -25.518 18.519 1.00 34.15 80 ALA B N 1
ATOM 945 C CA . ALA B 1 80 ? 6.712 -24.568 19.328 1.00 35.20 80 ALA B CA 1
ATOM 946 C C . ALA B 1 80 ? 8.193 -24.506 18.968 1.00 40.11 80 ALA B C 1
ATOM 947 O O . ALA B 1 80 ? 8.814 -25.528 18.671 1.00 41.93 80 ALA B O 1
ATOM 949 N N . GLY B 1 81 ? 8.746 -23.294 18.983 1.00 33.36 81 GLY B N 1
ATOM 950 C CA . GLY B 1 81 ? 10.157 -23.100 18.679 1.00 40.11 81 GLY B CA 1
ATOM 951 C C . GLY B 1 81 ? 10.411 -23.080 17.189 1.00 37.11 81 GLY B C 1
ATOM 952 O O . GLY B 1 81 ? 11.519 -22.815 16.715 1.00 31.75 81 GLY B O 1
ATOM 953 N N . ARG B 1 82 ? 9.354 -23.370 16.446 1.00 31.81 82 ARG B N 1
ATOM 954 C CA . ARG B 1 82 ? 9.425 -23.396 15.006 1.00 32.71 82 ARG B CA 1
ATOM 955 C C . ARG B 1 82 ? 8.511 -22.360 14.407 1.00 32.74 82 ARG B C 1
ATOM 956 O O . ARG B 1 82 ? 8.817 -21.773 13.380 1.00 28.11 82 ARG B O 1
ATOM 964 N N . LEU B 1 83 ? 7.392 -22.123 15.073 1.00 21.81 83 LEU B N 1
ATOM 965 C CA . LEU B 1 83 ? 6.444 -21.169 14.555 1.00 25.71 83 LEU B CA 1
ATOM 966 C C . LEU B 1 83 ? 5.873 -20.291 15.636 1.00 26.79 83 LEU B C 1
ATOM 967 O O . LEU B 1 83 ? 5.473 -20.790 16.682 1.00 32.64 83 LEU B O 1
ATOM 972 N N . LYS B 1 84 ? 5.847 -18.984 15.411 1.00 20.14 84 LYS B N 1
ATOM 973 C CA . LYS B 1 84 ? 5.242 -18.115 16.404 1.00 23.68 84 LYS B CA 1
ATOM 974 C C . LYS B 1 84 ? 4.180 -17.280 15.714 1.00 26.06 84 LYS B C 1
ATOM 975 O O . LYS B 1 84 ? 4.229 -17.061 14.502 1.00 23.14 84 LYS B O 1
ATOM 981 N N . VAL B 1 85 ? 3.209 -16.829 16.491 1.00 22.66 85 VAL B N 1
ATOM 982 C CA . VAL B 1 85 ? 2.126 -16.029 15.954 1.00 17.10 85 VAL B CA 1
ATOM 983 C C . VAL B 1 85 ? 2.089 -14.648 16.609 1.00 20.12 85 VAL B C 1
ATOM 984 O O . VAL B 1 85 ? 2.259 -14.533 17.817 1.00 20.99 85 VAL B O 1
ATOM 988 N N . VAL B 1 86 ? 1.884 -13.607 15.801 1.00 16.44 86 VAL B N 1
ATOM 989 C CA . VAL B 1 86 ? 1.794 -12.222 16.286 1.00 18.17 86 VAL B CA 1
ATOM 990 C C . VAL B 1 86 ? 0.467 -11.677 15.763 1.00 22.34 86 VAL B C 1
ATOM 991 O O . VAL B 1 86 ? 0.139 -11.865 14.593 1.00 19.65 86 VAL B O 1
ATOM 995 N N . LYS B 1 87 ? -0.311 -11.025 16.618 1.00 20.53 87 LYS B N 1
ATOM 996 C CA . LYS B 1 87 ? -1.586 -10.484 16.160 1.00 18.46 87 LYS B CA 1
ATOM 997 C C . LYS B 1 87 ? -1.451 -8.994 15.895 1.00 22.23 87 LYS B C 1
ATOM 998 O O . LYS B 1 87 ? -0.798 -8.280 16.656 1.00 21.81 87 LYS B O 1
ATOM 1004 N N . VAL B 1 88 ? -2.039 -8.521 14.803 1.00 14.16 88 VAL B N 1
ATOM 1005 C CA . VAL B 1 88 ? -1.991 -7.097 14.499 1.00 16.44 88 VAL B CA 1
ATOM 1006 C C . VAL B 1 88 ? -3.400 -6.578 14.204 1.00 20.49 88 VAL B C 1
ATOM 1007 O O . VAL B 1 88 ? -4.064 -7.031 13.271 1.00 18.32 88 VAL B O 1
ATOM 1011 N N . ASN B 1 89 ? -3.854 -5.632 15.021 1.00 19.15 89 ASN B N 1
ATOM 1012 C CA . ASN B 1 89 ? -5.179 -5.030 14.864 1.00 19.87 89 ASN B CA 1
ATOM 1013 C C . ASN B 1 89 ? -5.110 -4.000 13.734 1.00 20.83 89 ASN B C 1
ATOM 1014 O O . ASN B 1 89 ? -4.422 -2.986 13.858 1.00 18.51 89 ASN B O 1
ATOM 1019 N N . VAL B 1 90 ? -5.816 -4.246 12.633 1.00 18.39 90 VAL B N 1
ATOM 1020 C CA . VAL B 1 90 ? -5.774 -3.299 11.525 1.00 17.95 90 VAL B CA 1
ATOM 1021 C C . VAL B 1 90 ? -6.335 -1.922 11.918 1.00 19.86 90 VAL B C 1
ATOM 1022 O O . VAL B 1 90 ? -5.965 -0.916 11.315 1.00 22.81 90 VAL B O 1
ATOM 1026 N N . ASP B 1 91 ? -7.216 -1.875 12.920 1.00 22.26 91 ASP B N 1
ATOM 1027 C CA . ASP B 1 91 ? -7.783 -0.598 13.378 1.00 23.63 91 ASP B CA 1
ATOM 1028 C C . ASP B 1 91 ? -6.642 0.253 13.958 1.00 21.95 91 ASP B C 1
ATOM 1029 O O . ASP B 1 91 ? -6.569 1.464 13.736 1.00 27.56 91 ASP B O 1
ATOM 1034 N N . GLU B 1 92 ? -5.752 -0.402 14.698 1.00 19.45 92 GLU B N 1
ATOM 1035 C CA . GLU B 1 92 ? -4.611 0.252 15.330 1.00 20.73 92 GLU B CA 1
ATOM 1036 C C . GLU B 1 92 ? -3.436 0.495 14.393 1.00 27.71 92 GLU B C 1
ATOM 1037 O O . GLU B 1 92 ? -2.669 1.442 14.581 1.00 19.19 92 GLU B O 1
ATOM 1043 N N . HIS B 1 93 ? -3.289 -0.353 13.384 1.00 21.19 93 HIS B N 1
ATOM 1044 C CA . HIS B 1 93 ? -2.154 -0.226 12.489 1.00 22.26 93 HIS B CA 1
ATOM 1045 C C . HIS B 1 93 ? -2.482 -0.193 10.995 1.00 23.34 93 HIS B C 1
ATOM 1046 O O . HIS B 1 93 ? -2.168 -1.126 10.254 1.00 20.66 93 HIS B O 1
ATOM 1053 N N . PRO B 1 94 ? -3.122 0.895 10.531 1.00 24.93 94 PRO B N 1
ATOM 1054 C CA . PRO B 1 94 ? -3.463 1.000 9.109 1.00 25.76 94 PRO B CA 1
ATOM 1055 C C . PRO B 1 94 ? -2.233 1.015 8.196 1.00 22.68 94 PRO B C 1
ATOM 1056 O O . PRO B 1 94 ? -2.289 0.516 7.079 1.00 21.46 94 PRO B O 1
ATOM 1060 N N . GLY B 1 95 ? -1.130 1.581 8.676 1.00 24.90 95 GLY B N 1
ATOM 1061 C CA . GLY B 1 95 ? 0.086 1.617 7.881 1.00 23.92 95 GLY B CA 1
ATOM 1062 C C . GLY B 1 95 ? 0.622 0.221 7.610 1.00 23.06 95 GLY B C 1
ATOM 1063 O O . GLY B 1 95 ? 0.959 -0.108 6.472 1.00 22.31 95 GLY B O 1
ATOM 1064 N N . LEU B 1 96 ? 0.718 -0.602 8.653 1.00 19.40 96 LEU B N 1
ATOM 1065 C CA . LEU B 1 96 ? 1.207 -1.970 8.488 1.00 19.81 96 LEU B CA 1
ATOM 1066 C C . LEU B 1 96 ? 0.262 -2.709 7.570 1.00 21.64 96 LEU B C 1
ATOM 1067 O O . LEU B 1 96 ? 0.686 -3.434 6.677 1.00 22.88 96 LEU B O 1
ATOM 1072 N N . ALA B 1 97 ? -1.031 -2.522 7.799 1.00 22.37 97 ALA B N 1
ATOM 1073 C CA . ALA B 1 97 ? -2.024 -3.185 6.973 1.00 19.25 97 ALA B CA 1
ATOM 1074 C C . ALA B 1 97 ? -1.820 -2.833 5.502 1.00 21.36 97 ALA B C 1
ATOM 1075 O O . ALA B 1 97 ? -1.816 -3.719 4.648 1.00 20.49 97 ALA B O 1
ATOM 1077 N N . ALA B 1 98 ? -1.638 -1.551 5.197 1.00 19.87 98 ALA B N 1
ATOM 1078 C CA . ALA B 1 98 ? -1.452 -1.142 3.804 1.00 18.30 98 ALA B CA 1
ATOM 1079 C C . ALA B 1 98 ? -0.148 -1.671 3.227 1.00 17.79 98 ALA B C 1
ATOM 1080 O O . ALA B 1 98 ? -0.060 -1.979 2.041 1.00 18.95 98 ALA B O 1
ATOM 1082 N N . ARG B 1 99 ? 0.873 -1.775 4.063 1.00 18.98 99 ARG B N 1
ATOM 1083 C CA . ARG B 1 99 ? 2.152 -2.266 3.584 1.00 21.07 99 ARG B 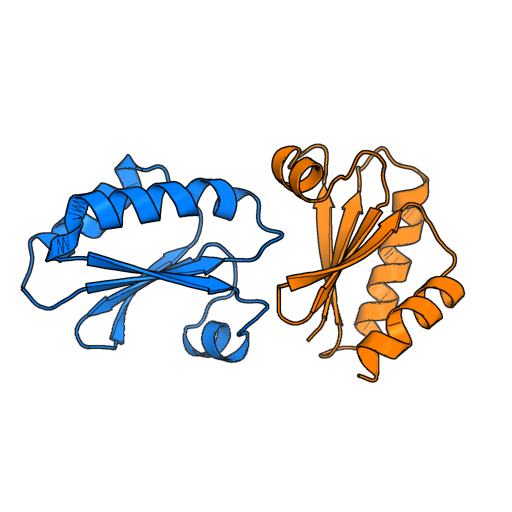CA 1
ATOM 1084 C C . ARG B 1 99 ? 2.061 -3.686 3.050 1.00 19.24 99 ARG B C 1
ATOM 1085 O O . ARG B 1 99 ? 2.774 -4.055 2.116 1.00 19.62 99 ARG B O 1
ATOM 1093 N N . TYR B 1 100 ? 1.178 -4.480 3.639 1.00 18.33 100 TYR B N 1
ATOM 1094 C CA . TYR B 1 100 ? 1.026 -5.862 3.218 1.00 20.17 100 TYR B CA 1
ATOM 1095 C C . TYR B 1 100 ? -0.233 -6.120 2.392 1.00 19.87 100 TYR B C 1
ATOM 1096 O O . TYR B 1 100 ? -0.638 -7.270 2.200 1.00 21.11 100 TYR B O 1
ATOM 1105 N N . GLY B 1 101 ? -0.830 -5.040 1.886 1.00 17.81 101 GLY B N 1
ATOM 1106 C CA . GLY B 1 101 ? -2.019 -5.133 1.047 1.00 19.49 101 GLY B CA 1
ATOM 1107 C C . GLY B 1 101 ? -3.272 -5.654 1.715 1.00 28.04 101 GLY B C 1
ATOM 1108 O O . GLY B 1 101 ? -4.169 -6.177 1.051 1.00 23.59 101 GLY B O 1
ATOM 1109 N N . VAL B 1 102 ? -3.346 -5.487 3.029 1.00 21.71 102 VAL B N 1
ATOM 1110 C CA . VAL B 1 102 ? -4.483 -5.972 3.792 1.00 16.67 102 VAL B CA 1
ATOM 1111 C C . VAL B 1 102 ? -5.729 -5.104 3.701 1.00 25.22 102 VAL B C 1
ATOM 1112 O O . VAL B 1 102 ? -5.852 -4.085 4.384 1.00 28.04 102 VAL B O 1
ATOM 1116 N N . ARG B 1 103 ? -6.663 -5.526 2.859 1.00 24.91 103 ARG B N 1
ATOM 1117 C CA . ARG B 1 103 ? -7.905 -4.795 2.699 1.00 27.01 103 ARG B CA 1
ATOM 1118 C C . ARG B 1 103 ? -9.105 -5.531 3.287 1.00 30.09 103 ARG B C 1
ATOM 1119 O O . ARG B 1 103 ? -10.238 -5.062 3.188 1.00 30.79 103 ARG B O 1
ATOM 1127 N N . SER B 1 104 ? -8.858 -6.683 3.904 1.00 21.26 104 SER B N 1
ATOM 1128 C CA . SER B 1 104 ? -9.925 -7.442 4.552 1.00 19.93 104 SER B CA 1
ATOM 1129 C C . SER B 1 104 ? -9.310 -8.329 5.621 1.00 18.84 104 SER B C 1
ATOM 1130 O O . SER B 1 104 ? -8.148 -8.710 5.528 1.00 18.34 104 SER B O 1
ATOM 1133 N N . VAL B 1 105 ? -10.093 -8.639 6.644 1.00 18.52 105 VAL B N 1
ATOM 1134 C CA . VAL B 1 105 ? -9.626 -9.485 7.719 1.00 15.38 105 VAL B CA 1
ATOM 1135 C C . VAL B 1 105 ? -10.584 -10.660 7.910 1.00 18.81 105 VAL B C 1
ATOM 1136 O O . VAL B 1 105 ? -11.763 -10.570 7.567 1.00 19.24 105 VAL B O 1
ATOM 1140 N N . PRO B 1 106 ? -10.066 -11.812 8.366 1.00 18.01 106 PRO B N 1
ATOM 1141 C CA . PRO B 1 106 ? -8.666 -11.990 8.754 1.00 18.15 106 PRO B CA 1
ATOM 1142 C C . PRO B 1 106 ? -7.773 -12.195 7.515 1.00 18.30 106 PRO B C 1
ATOM 1143 O O . PRO B 1 106 ? -8.237 -12.677 6.493 1.00 14.48 106 PRO B O 1
ATOM 1147 N N . THR B 1 107 ? -6.512 -11.784 7.610 1.00 16.31 107 THR B N 1
ATOM 1148 C CA . THR B 1 107 ? -5.533 -12.009 6.541 1.00 13.62 107 THR B CA 1
ATOM 1149 C C . THR B 1 107 ? -4.300 -12.482 7.292 1.00 16.66 107 THR B C 1
ATOM 1150 O O . THR B 1 107 ? -3.934 -11.910 8.324 1.00 16.72 107 THR B O 1
ATOM 1154 N N . LEU B 1 108 ? -3.682 -13.545 6.794 1.00 14.29 108 LEU B N 1
ATOM 1155 C CA . LEU B 1 108 ? -2.504 -14.110 7.448 1.00 12.09 108 LEU B CA 1
ATOM 1156 C C . LEU B 1 108 ? -1.263 -13.907 6.611 1.00 14.32 108 LEU B C 1
ATOM 1157 O O . LEU B 1 108 ? -1.252 -14.255 5.433 1.00 13.63 108 LEU B O 1
ATOM 1162 N N . VAL B 1 109 ? -0.214 -13.355 7.202 1.00 14.46 109 VAL B N 1
ATOM 1163 C CA . VAL B 1 109 ? 1.008 -13.161 6.448 1.00 9.05 109 VAL B CA 1
ATOM 1164 C C . VAL B 1 109 ? 2.125 -13.953 7.115 1.00 12.14 109 VAL B C 1
ATOM 1165 O O . VAL B 1 109 ? 2.376 -13.777 8.302 1.00 12.88 109 VAL B O 1
ATOM 1169 N N . LEU B 1 110 ? 2.757 -14.846 6.356 1.00 12.50 110 LEU B N 1
ATOM 1170 C CA . LEU B 1 110 ? 3.852 -15.675 6.859 1.00 13.24 110 LEU B CA 1
ATOM 1171 C C . LEU B 1 110 ? 5.197 -15.073 6.502 1.00 14.11 110 LEU B C 1
ATOM 1172 O O . LEU B 1 110 ? 5.437 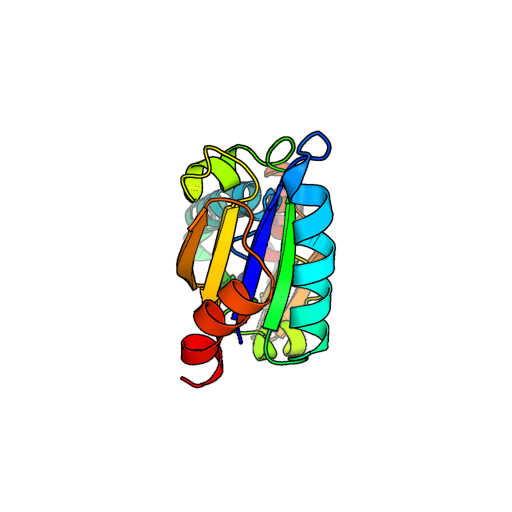-14.715 5.343 1.00 14.14 110 LEU B O 1
ATOM 1177 N N . PHE B 1 111 ? 6.063 -14.957 7.509 1.00 15.15 111 PHE B N 1
ATOM 1178 C CA . PHE B 1 111 ? 7.416 -14.425 7.334 1.00 14.58 111 PHE B CA 1
ATOM 1179 C C . PHE B 1 111 ? 8.369 -15.577 7.632 1.00 16.90 111 PHE B C 1
ATOM 1180 O O . PHE B 1 111 ? 8.100 -16.412 8.497 1.00 19.09 111 PHE B O 1
ATOM 1188 N N . ARG B 1 112 ? 9.480 -15.612 6.908 1.00 13.83 112 ARG B N 1
ATOM 1189 C CA . ARG B 1 112 ? 10.498 -16.631 7.090 1.00 19.33 112 ARG B CA 1
ATOM 1190 C C . ARG B 1 112 ? 11.752 -15.848 7.360 1.00 15.66 112 ARG B C 1
ATOM 1191 O O . ARG B 1 112 ? 12.238 -15.122 6.496 1.00 18.41 112 ARG B O 1
ATOM 1199 N N . ARG B 1 113 ? 12.262 -15.969 8.580 1.00 23.94 113 ARG B N 1
ATOM 1200 C CA . ARG B 1 113 ? 13.456 -15.221 8.965 1.00 25.69 113 ARG B CA 1
ATOM 1201 C C . ARG B 1 113 ? 13.188 -13.747 8.795 1.00 21.04 113 ARG B C 1
ATOM 1202 O O . ARG B 1 113 ? 14.032 -13.009 8.288 1.00 25.08 113 ARG B O 1
ATOM 1210 N N . GLY B 1 114 ? 12.001 -13.323 9.200 1.00 21.26 114 GLY B N 1
ATOM 1211 C CA . GLY B 1 114 ? 11.677 -11.912 9.119 1.00 16.25 114 GLY B CA 1
ATOM 1212 C C . GLY B 1 114 ? 11.342 -11.311 7.766 1.00 19.37 114 GLY B C 1
ATOM 1213 O O . GLY B 1 114 ? 11.207 -10.090 7.663 1.00 20.82 114 GLY B O 1
ATOM 1214 N N . ALA B 1 115 ? 11.219 -12.141 6.734 1.00 16.85 115 ALA B N 1
ATOM 1215 C CA . ALA B 1 115 ? 10.875 -11.651 5.400 1.00 16.87 115 ALA B CA 1
ATOM 1216 C C . ALA B 1 115 ? 9.556 -12.304 4.982 1.00 15.83 115 ALA B C 1
ATOM 1217 O O . ALA B 1 115 ? 9.365 -13.508 5.171 1.00 19.34 115 ALA B O 1
ATOM 1219 N N . PRO B 1 116 ? 8.621 -11.518 4.425 1.00 17.66 116 PRO B N 1
ATOM 1220 C CA . PRO B 1 116 ? 7.332 -12.081 4.005 1.00 19.18 116 PRO B CA 1
ATOM 1221 C C . PRO B 1 116 ? 7.482 -13.066 2.848 1.00 14.49 116 PRO B C 1
ATOM 1222 O O . PRO B 1 116 ? 8.171 -12.774 1.872 1.00 13.49 116 PRO B O 1
ATOM 1226 N N . VAL B 1 117 ? 6.860 -14.239 2.963 1.00 15.04 117 VAL B N 1
ATOM 1227 C CA . VAL B 1 117 ? 6.949 -15.229 1.892 1.00 15.88 117 VAL B CA 1
ATOM 1228 C C . VAL B 1 117 ? 5.584 -15.630 1.339 1.00 16.04 117 VAL B C 1
ATOM 1229 O O . VAL B 1 117 ? 5.479 -16.031 0.175 1.00 15.29 117 VAL B O 1
ATOM 1233 N N . ALA B 1 118 ? 4.534 -15.516 2.154 1.00 14.21 118 ALA B N 1
ATOM 1234 C CA . ALA B 1 118 ? 3.185 -15.874 1.692 1.00 15.81 118 ALA B CA 1
ATOM 1235 C C . ALA B 1 118 ? 2.086 -15.115 2.428 1.00 16.84 118 ALA B C 1
ATOM 1236 O O . ALA B 1 118 ? 2.265 -14.676 3.559 1.00 14.03 118 ALA B O 1
ATOM 1238 N N . THR B 1 119 ? 0.946 -14.960 1.770 1.00 15.86 119 THR B N 1
ATOM 1239 C CA . THR B 1 119 ? -0.200 -14.303 2.381 1.00 18.23 119 THR B CA 1
ATOM 1240 C C . THR B 1 119 ? -1.444 -15.120 2.018 1.00 16.66 119 THR B C 1
ATOM 1241 O O . THR B 1 119 ? -1.561 -15.592 0.888 1.00 13.77 119 THR B O 1
ATOM 1245 N N . TRP B 1 120 ? -2.334 -15.343 2.983 1.00 10.98 120 TRP B N 1
ATOM 1246 C CA . TRP B 1 120 ? -3.586 -16.054 2.718 1.00 14.68 120 TRP B CA 1
ATOM 1247 C C . TRP B 1 120 ? -4.692 -15.146 3.253 1.00 14.71 120 TRP B C 1
ATOM 1248 O O . TRP B 1 120 ? -4.657 -14.698 4.402 1.00 16.98 120 TRP B O 1
ATOM 1259 N N . VAL B 1 121 ? -5.661 -14.849 2.397 1.00 10.05 121 VAL B N 1
ATOM 1260 C CA . VAL B 1 121 ? -6.762 -13.960 2.757 1.00 15.69 121 VAL B CA 1
ATOM 1261 C C . VAL B 1 121 ? -8.001 -14.733 3.161 1.00 20.03 121 VAL B C 1
ATOM 1262 O O . VAL B 1 121 ? -8.434 -15.624 2.434 1.00 20.83 121 VAL B O 1
ATOM 1266 N N . GLY B 1 122 ? -8.572 -14.386 4.312 1.00 19.68 122 GLY B N 1
ATOM 1267 C CA . GLY B 1 122 ? -9.782 -15.054 4.761 1.00 24.31 122 GLY B CA 1
ATOM 1268 C C . GLY B 1 122 ? -9.586 -16.227 5.700 1.00 25.65 122 GLY B C 1
ATOM 1269 O O . GLY B 1 122 ? -8.519 -16.844 5.732 1.00 24.52 122 GLY B O 1
ATOM 1270 N N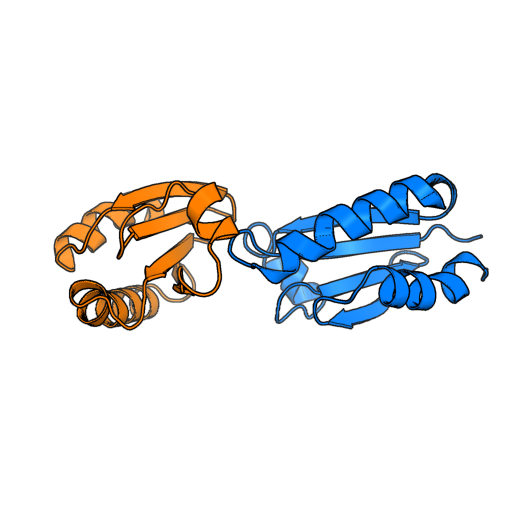 . ALA B 1 123 ? -10.622 -16.541 6.469 1.00 24.40 123 ALA B N 1
ATOM 1271 C CA . ALA B 1 123 ? -10.560 -17.657 7.401 1.00 24.47 123 ALA B CA 1
ATOM 1272 C C . ALA B 1 123 ? -10.510 -18.966 6.627 1.00 30.74 123 ALA B C 1
ATOM 1273 O O . ALA B 1 123 ? -11.105 -19.084 5.555 1.00 28.13 123 ALA B O 1
ATOM 1275 N N . SER B 1 124 ? -9.788 -19.941 7.168 1.00 27.37 124 SER B N 1
ATOM 1276 C CA . SER B 1 124 ? -9.678 -21.263 6.550 1.00 27.94 124 SER B CA 1
ATOM 1277 C C . SER B 1 124 ? -9.660 -22.310 7.647 1.00 28.07 124 SER B C 1
ATOM 1278 O O . SER B 1 124 ? -9.138 -22.063 8.735 1.00 31.45 124 SER B O 1
ATOM 1281 N N . PRO B 1 125 ? -10.237 -23.492 7.381 1.00 36.09 125 PRO B N 1
ATOM 1282 C CA . PRO B 1 125 ? -10.250 -24.557 8.390 1.00 33.09 125 PRO B CA 1
ATOM 1283 C C . PRO B 1 125 ? -8.819 -24.833 8.816 1.00 33.16 125 PRO B C 1
ATOM 1284 O O . PRO B 1 125 ? -7.884 -24.536 8.076 1.00 28.89 125 PRO B O 1
ATOM 1288 N N . ARG B 1 126 ? -8.657 -25.426 9.992 1.00 30.11 126 ARG B N 1
ATOM 1289 C CA . ARG B 1 126 ? -7.340 -25.765 10.516 1.00 30.61 126 ARG B CA 1
ATOM 1290 C C . ARG B 1 126 ? -6.527 -26.709 9.625 1.00 26.00 126 ARG B C 1
ATOM 1291 O O . ARG B 1 126 ? -5.324 -26.542 9.481 1.00 23.98 126 ARG B O 1
ATOM 1299 N N . ARG B 1 127 ? -7.160 -27.709 9.031 1.00 26.51 127 ARG B N 1
ATOM 1300 C CA . ARG B 1 127 ? -6.390 -28.636 8.209 1.00 31.67 127 ARG B CA 1
ATOM 1301 C C . ARG B 1 127 ? -5.832 -27.979 6.956 1.00 24.22 127 ARG B C 1
ATOM 1302 O O . ARG B 1 127 ? -4.734 -28.308 6.508 1.00 24.57 127 ARG B O 1
ATOM 1310 N N . VAL B 1 128 ? -6.610 -27.076 6.372 1.00 23.47 128 VAL B N 1
ATOM 1311 C CA . VAL B 1 128 ? -6.162 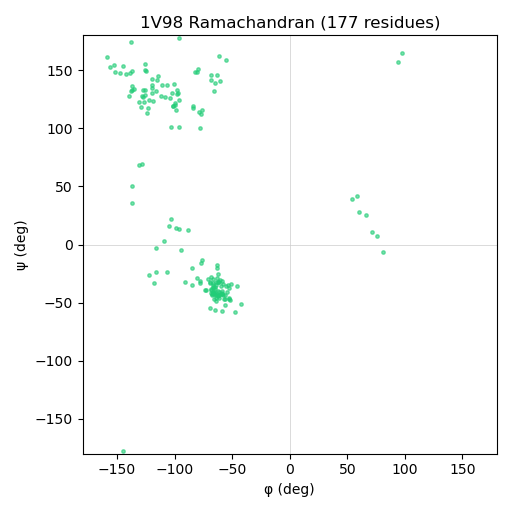-26.382 5.186 1.00 26.23 128 VAL B CA 1
ATOM 1312 C C . VAL B 1 128 ? -4.910 -25.576 5.556 1.00 24.00 128 VAL B C 1
ATOM 1313 O O . VAL B 1 128 ? -3.937 -25.589 4.820 1.00 24.43 128 VAL B O 1
ATOM 1317 N N . LEU B 1 129 ? -4.936 -24.893 6.694 1.00 21.58 129 LEU B N 1
ATOM 1318 C CA . LEU B 1 129 ? -3.793 -24.118 7.166 1.00 24.60 129 LEU B CA 1
ATOM 1319 C C . LEU B 1 129 ? -2.565 -24.967 7.382 1.00 27.58 129 LEU B C 1
ATOM 1320 O O . LEU B 1 129 ? -1.455 -24.543 7.091 1.00 22.92 129 LEU B O 1
ATOM 1325 N N . GLU B 1 130 ? -2.777 -26.131 7.978 1.00 22.00 130 GLU B N 1
ATOM 1326 C CA . GLU B 1 130 ? -1.707 -27.069 8.259 1.00 31.53 130 GLU B CA 1
ATOM 1327 C C . GLU B 1 130 ? -0.972 -27.406 6.989 1.00 23.77 130 GLU B C 1
ATOM 1328 O O . GLU B 1 130 ? 0.254 -27.419 6.963 1.00 25.03 130 GLU B O 1
ATOM 1334 N N . GLU B 1 131 ? -1.735 -27.706 5.943 1.00 26.66 131 GLU B N 1
ATOM 1335 C CA . GLU B 1 131 ? -1.164 -28.068 4.651 1.00 23.24 131 GLU B CA 1
ATOM 1336 C C . GLU B 1 131 ? -0.403 -26.931 4.018 1.00 21.05 131 GLU B C 1
ATOM 1337 O O . GLU B 1 131 ? 0.603 -27.150 3.347 1.00 22.82 131 GLU B O 1
ATOM 1343 N N . ARG B 1 132 ? -0.909 -25.718 4.201 1.00 19.53 132 ARG B N 1
ATOM 1344 C CA . ARG B 1 132 ? -0.259 -24.543 3.640 1.00 17.94 132 ARG B CA 1
ATOM 1345 C C . ARG B 1 132 ? 1.071 -24.300 4.336 1.00 19.91 132 ARG B C 1
ATOM 1346 O O . ARG B 1 132 ? 2.054 -23.937 3.698 1.00 21.69 132 ARG B O 1
ATOM 1354 N N . LEU B 1 133 ? 1.103 -24.517 5.646 1.00 18.81 133 LEU B N 1
ATOM 1355 C CA . LEU B 1 133 ? 2.311 -24.275 6.432 1.00 22.55 133 LEU B CA 1
ATOM 1356 C C . LEU B 1 133 ? 3.404 -25.326 6.360 1.00 20.06 133 LEU B C 1
ATOM 1357 O O . LEU B 1 133 ? 4.587 -25.010 6.483 1.00 20.53 133 LEU B O 1
ATOM 1362 N N . ARG B 1 134 ? 3.014 -26.575 6.168 1.00 26.04 134 ARG B N 1
ATOM 1363 C CA . ARG B 1 134 ? 3.977 -27.664 6.140 1.00 25.53 134 ARG B CA 1
ATOM 1364 C C . ARG B 1 134 ? 5.230 -27.461 5.279 1.00 24.50 134 ARG B C 1
ATOM 1365 O O . ARG B 1 134 ? 6.335 -27.515 5.789 1.00 25.73 134 ARG B O 1
ATOM 1373 N N . PRO B 1 135 ? 5.067 -27.212 3.967 1.00 21.46 135 PRO B N 1
ATOM 1374 C CA . PRO B 1 135 ? 6.279 -27.027 3.153 1.00 22.42 135 PRO B CA 1
ATOM 1375 C C . PRO B 1 135 ? 7.224 -25.995 3.776 1.00 22.73 135 PRO B C 1
ATOM 1376 O O . PRO B 1 135 ? 8.444 -26.118 3.671 1.00 25.07 135 PRO B O 1
ATOM 1380 N N . TYR B 1 136 ? 6.667 -24.975 4.418 1.00 21.81 136 TYR B N 1
ATOM 1381 C CA . TYR B 1 136 ? 7.523 -23.968 5.031 1.00 23.94 136 TYR B CA 1
ATOM 1382 C C . TYR B 1 136 ? 8.180 -24.530 6.278 1.00 19.41 136 TYR B C 1
ATOM 1383 O O . TYR B 1 136 ? 9.350 -24.268 6.547 1.00 24.94 136 TYR B O 1
ATOM 1392 N N . LEU B 1 137 ? 7.420 -25.316 7.028 1.00 24.41 137 LEU B N 1
ATOM 1393 C CA . LEU B 1 137 ? 7.933 -25.941 8.239 1.00 32.29 137 LEU B CA 1
ATOM 1394 C C . LEU B 1 137 ? 9.019 -26.971 7.921 1.00 37.00 137 LEU B C 1
ATOM 1395 O O . LEU B 1 137 ? 9.975 -27.114 8.685 1.00 41.49 137 LEU B O 1
ATOM 1400 N N . GLU B 1 138 ? 8.860 -27.665 6.789 1.00 36.35 138 GLU B N 1
ATOM 1401 C CA . GLU B 1 138 ? 9.775 -28.724 6.330 1.00 38.62 138 GLU B CA 1
ATOM 1402 C C . GLU B 1 138 ? 10.823 -28.271 5.332 1.00 41.26 138 GLU B C 1
ATOM 1403 O O . GLU B 1 138 ? 11.441 -29.117 4.685 1.00 46.86 138 GLU B O 1
ATOM 1409 N N . GLY B 1 139 ? 11.015 -26.972 5.159 1.00 39.80 139 GLY B N 1
ATOM 1410 C CA . GLY B 1 139 ? 12.007 -26.535 4.193 1.00 44.94 139 GLY B CA 1
ATOM 1411 C C . GLY B 1 139 ? 12.605 -25.175 4.464 1.00 44.35 139 GLY B C 1
ATOM 1412 O O . GLY B 1 139 ? 12.425 -24.674 5.585 1.00 58.99 139 GLY B O 1
#

Organism: Thermus thermophilus (strain ATCC 27634 / DSM 579 / HB8) (NCBI:txid300852)

Nearest PDB structures (foldseek):
  1v98-assembly2_B-3  TM=9.901E-01  e=4.250E-17  Thermus thermophilus HB8
  6gd1-assembly1_A  TM=9.325E-01  e=3.453E-12  Escherichia coli K-12
  5hr3-assembly2_B  TM=9.481E-01  e=5.896E-12  Escherichia coli
  2o8v-assembly1_B  TM=9.452E-01  e=1.504E-11  Escherichia coli
  1f6m-assembly1_C  TM=9.360E-01  e=1.316E-11  Escherichia coli

Solvent-accessible surface area: 9720 Å² total; per-residue (Å²): 84,4,96,3,35,0,15,0,2,32,2,19,47,8,12,57,4,110,122,1,15,67,35,0,83,90,3,20,163,98,58,76,83,59,7,129,34,54,105,14,15,18,9,81,84,67,52,75,7,73,158,56,52,18,229,59,27,1,4,2,0,0,24,68,171,68,49,54,72,17,68,44,106,24,40,20,89,102,146,57,3,27,95,73,3,114,85,70,25,137,32,91,68,4,4,0,0,0,2,32,2,96,169,9,50,76,3,189,60,6,9,68,42,0,78,76,2,20,169,88,52,81,77,87,7,89,37,29,96,5,31,24,82,123,57,93,28,2,7,78,161,39,40,15,220,58,29,3,3,5,0,0,0,104,107,7,51,75,66,19,65,44,106,25,55,18,87,111,132,42,5,31,97,75,2,115,84,64,30,135,76

B-factor: mean 29.48, std 12.79, range [9.05, 78.79]

Foldseek 3Di:
DFAKEKEWEAAPPDDLSVVPPVLVVVVCVVLVVRYHYHYDHCVVPVVVCVVVPNDDPGKIFMDTPRHTPDIDHTHDDSVVVCVVCVVVSVDD/DKEKEWEAAPPDDLSVVQVVLVVVVCVVVPPQYYYHYHYCVVPVPVCVVVVNPDPGKIFMADPRHTDDIHHDHDDSVVVVVVCVVVSVD